Protein AF-A0A7S2BLP9-F1 (afdb_monomer)

Foldseek 3Di:
DDDDPDPDPCPPDPVLVVQCVVADFACNNVVVCPLVVVLCVVFQPDDPVSNVVLVVVSVVCVVCVVPDQDWAAFAVLVVVVLLVVLVVCCVPPVHPSVVDSDDDADCVVCPCPNDPVSLVVCLVVLCVVPPPCSCVDPNNVNPDGDTRSYQSDPDPPDNNSNCSVVTDHDPPDPSVVVVVVVCVVVVNDDD

pLDDT: mean 80.62, std 13.59, range [33.44, 93.94]

Secondary structure (DSSP, 8-state):
----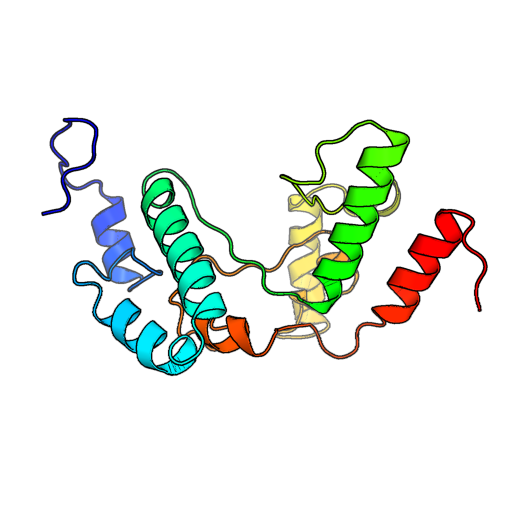SS-------THHHHHHHT--BTTBT-TT-HHHHHHHHHHT-S-HHHHHHHHHHHHHHHHHTTTS---B---HHHHHHHHHHHHHHHHHH---GGG-------GGGGTTS-SHHHHHHHHHHHHHHSTT-GGGSHHHHHH----BS-TT---SS--HHHHHTT----TT--HHHHHHHHHHHTTPPP-

Solvent-accessible surface area (backbone atoms only — not comparable to full-atom values): 11653 Å² total; per-residue (Å²): 134,91,77,65,99,59,97,62,84,80,70,80,54,77,65,57,61,58,45,55,76,73,41,64,51,30,73,48,71,31,92,82,42,61,65,50,51,54,48,39,63,72,42,36,63,95,40,71,69,55,39,53,55,51,48,49,54,53,49,52,43,68,72,39,56,86,84,43,87,58,73,47,69,68,40,55,71,56,47,57,53,26,48,52,52,14,51,52,38,24,75,77,68,70,42,69,34,92,84,51,64,52,83,83,77,66,66,78,85,26,71,92,48,76,44,70,68,58,43,55,69,46,41,63,55,34,31,71,78,37,72,96,40,31,76,70,33,69,77,43,54,73,75,55,81,80,60,38,71,31,66,60,37,85,52,94,86,66,25,48,42,64,29,64,82,70,52,37,65,78,81,91,63,64,58,66,60,54,48,51,53,54,39,41,76,70,71,44,81,86,129

Sequence (191 aa):
EL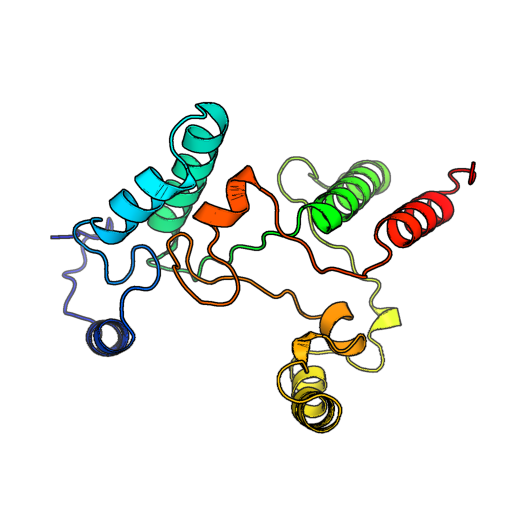RLAHGRDAKFLPWVEEQTELGPQSFRGDPQGKHAARITEAYVKGDEHREDCFAELAQREREFCSDSVVFYHSYWCAALLYEVQAAVANLLFGFPSHTSPLPRLLSRDFAKTPDAKSLMAQFQRFETEAPGKADHHPLFRKVAISSMCSLMSSGPEVCIAKTFGKGYSCKGLPYRNLLESLLQACNVPSS

Mean predicted aligned error: 9.04 Å

Radius of gyration: 19.94 Å; Cα contacts (8 Å, |Δi|>4): 160; chains: 1; bounding box: 47×43×53 Å

Organism: NCBI:txid327968

Structure (mmCIF, N/CA/C/O backbone):
data_AF-A0A7S2BLP9-F1
#
_entry.id   AF-A0A7S2BLP9-F1
#
loop_
_atom_site.group_PDB
_atom_site.id
_atom_site.type_symbol
_atom_site.label_atom_id
_atom_site.label_alt_id
_atom_site.label_comp_id
_atom_site.label_asym_id
_atom_site.label_entity_id
_atom_site.label_seq_id
_atom_site.pdbx_PDB_ins_code
_atom_site.Cartn_x
_atom_site.Cartn_y
_atom_site.Cartn_z
_atom_site.occupancy
_atom_s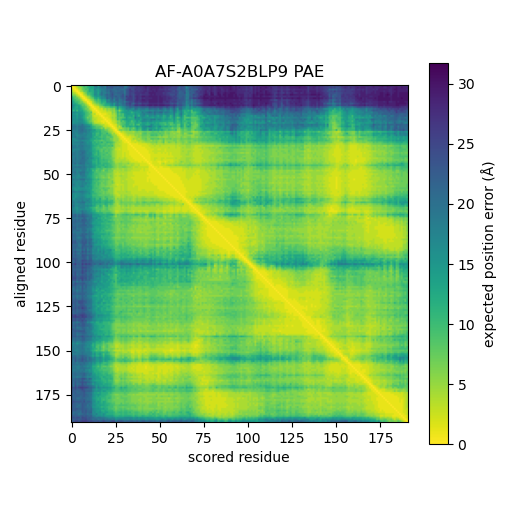ite.B_iso_or_equiv
_atom_site.auth_seq_id
_atom_site.auth_comp_id
_atom_site.auth_asym_id
_atom_site.auth_atom_id
_atom_site.pdbx_PDB_model_num
ATOM 1 N N . GLU A 1 1 ? 22.050 -14.980 -18.760 1.00 37.94 1 GLU A N 1
ATOM 2 C CA . GLU A 1 1 ? 20.937 -15.891 -19.093 1.00 37.94 1 GLU A CA 1
ATOM 3 C C . GLU A 1 1 ? 20.243 -16.301 -17.802 1.00 37.94 1 GLU A C 1
ATOM 5 O O . GLU A 1 1 ? 20.875 -16.915 -16.951 1.00 37.94 1 GLU A O 1
ATOM 10 N N . LEU A 1 2 ? 18.994 -15.878 -17.600 1.00 33.66 2 LEU A N 1
ATOM 11 C CA . LEU A 1 2 ? 18.190 -16.281 -16.443 1.00 33.66 2 LEU A CA 1
ATOM 12 C C . LEU A 1 2 ? 17.713 -17.720 -16.674 1.00 33.66 2 LEU A C 1
ATOM 14 O O . LEU A 1 2 ? 16.781 -17.955 -17.437 1.00 33.66 2 LEU A O 1
ATOM 18 N N . ARG A 1 3 ? 18.379 -18.691 -16.044 1.00 33.44 3 ARG A N 1
ATOM 19 C CA . ARG A 1 3 ? 17.861 -20.059 -15.941 1.00 33.44 3 ARG A CA 1
ATOM 20 C C . ARG A 1 3 ? 16.768 -20.061 -14.876 1.00 33.44 3 ARG A C 1
ATOM 22 O O . ARG A 1 3 ? 17.065 -19.887 -13.698 1.00 33.44 3 ARG A O 1
ATOM 29 N N . LEU A 1 4 ? 15.516 -20.232 -15.293 1.00 39.47 4 LEU A N 1
ATOM 30 C CA . LEU A 1 4 ? 14.412 -20.507 -14.375 1.00 39.47 4 LEU A CA 1
ATOM 31 C C . LEU A 1 4 ? 14.710 -21.813 -13.624 1.00 39.47 4 LEU A C 1
ATOM 33 O O . LEU A 1 4 ? 15.182 -22.782 -14.217 1.00 39.47 4 LEU A O 1
ATOM 37 N N . ALA A 1 5 ? 14.433 -21.835 -12.319 1.00 40.91 5 ALA A N 1
ATOM 38 C CA . ALA A 1 5 ? 14.774 -22.922 -11.395 1.00 40.91 5 ALA A CA 1
ATOM 39 C C . ALA A 1 5 ? 14.086 -24.272 -11.698 1.00 40.91 5 ALA A C 1
ATOM 41 O O . ALA A 1 5 ? 14.300 -25.256 -10.991 1.00 40.91 5 ALA A O 1
ATOM 42 N N . HIS A 1 6 ? 13.280 -24.360 -12.753 1.00 42.47 6 HIS A N 1
ATOM 43 C CA . HIS A 1 6 ? 12.628 -25.579 -13.210 1.00 42.47 6 HIS A CA 1
ATOM 44 C C . HIS A 1 6 ? 12.954 -25.766 -14.686 1.00 42.47 6 HIS A C 1
ATOM 46 O O . HIS A 1 6 ? 12.542 -24.950 -15.505 1.00 42.47 6 HIS A O 1
ATOM 52 N N . GLY A 1 7 ? 13.722 -26.817 -14.997 1.00 34.28 7 GLY A N 1
ATOM 53 C CA . GLY A 1 7 ? 14.368 -27.096 -16.285 1.00 34.28 7 GLY A CA 1
ATOM 54 C C . GLY A 1 7 ? 13.424 -27.311 -17.469 1.00 34.28 7 GLY A C 1
ATOM 55 O O . GLY A 1 7 ? 13.403 -28.379 -18.071 1.00 34.28 7 GLY A O 1
ATOM 56 N N . ARG A 1 8 ? 12.662 -26.282 -17.825 1.00 38.22 8 ARG A N 1
ATOM 57 C CA . ARG A 1 8 ? 11.997 -26.143 -19.112 1.00 38.22 8 ARG A CA 1
ATOM 58 C C . ARG A 1 8 ? 12.770 -25.091 -19.887 1.00 38.22 8 ARG A C 1
ATOM 60 O O . ARG A 1 8 ? 12.939 -23.977 -19.395 1.00 38.22 8 ARG A O 1
ATOM 67 N N . ASP A 1 9 ? 13.247 -25.460 -21.073 1.00 41.28 9 ASP A N 1
ATOM 68 C CA . ASP A 1 9 ? 13.795 -24.508 -22.032 1.00 41.28 9 ASP A CA 1
ATOM 69 C C . ASP A 1 9 ? 12.802 -23.356 -22.181 1.00 41.28 9 ASP A C 1
ATOM 71 O O . ASP A 1 9 ? 11.664 -23.553 -22.620 1.00 41.28 9 ASP A O 1
ATOM 75 N N . ALA A 1 10 ? 13.223 -22.161 -21.771 1.00 45.22 10 ALA A N 1
ATOM 76 C CA . ALA A 1 10 ? 12.480 -20.928 -21.951 1.00 45.22 10 ALA A CA 1
ATOM 77 C C . ALA A 1 10 ? 12.462 -20.585 -23.446 1.00 45.22 10 ALA A C 1
ATOM 79 O O . ALA A 1 10 ? 13.140 -19.669 -23.905 1.00 45.22 10 ALA A O 1
ATOM 80 N N . LYS A 1 11 ? 11.694 -21.339 -24.238 1.00 45.34 11 LYS A N 1
ATOM 81 C CA . LYS A 1 11 ? 11.181 -20.817 -25.499 1.00 45.34 11 LYS A CA 1
ATOM 82 C C . LYS A 1 11 ? 10.375 -19.580 -25.124 1.00 45.34 11 LYS A C 1
ATOM 84 O O . LYS A 1 11 ? 9.406 -19.691 -24.377 1.00 45.34 11 LYS A O 1
ATOM 89 N N . PHE A 1 12 ? 10.874 -18.425 -25.561 1.00 50.72 12 PHE A N 1
ATOM 90 C CA . PHE A 1 12 ? 10.327 -17.097 -25.312 1.00 50.72 12 PHE A CA 1
ATOM 91 C C . PHE A 1 12 ? 8.804 -17.134 -25.417 1.00 50.72 12 PHE A C 1
ATOM 93 O O . PHE A 1 12 ? 8.241 -17.421 -26.471 1.00 50.72 12 PHE A O 1
ATOM 100 N N . LEU A 1 13 ? 8.144 -16.930 -24.282 1.00 54.12 13 LEU A N 1
ATOM 101 C CA . LEU A 1 13 ? 6.694 -16.874 -24.225 1.00 54.12 13 LEU A CA 1
ATOM 102 C C . LEU A 1 13 ? 6.268 -15.550 -24.890 1.00 54.12 13 LEU A C 1
ATOM 104 O O . LEU A 1 13 ? 6.941 -14.547 -24.655 1.00 54.12 13 LEU A O 1
ATOM 108 N N . PRO A 1 14 ? 5.194 -15.513 -25.703 1.00 57.50 14 PRO A N 1
ATOM 109 C CA . PRO A 1 14 ? 4.800 -14.328 -26.482 1.00 57.50 14 PRO A CA 1
ATOM 110 C C . PRO A 1 14 ? 4.692 -13.028 -25.669 1.00 57.50 14 PRO A C 1
ATOM 112 O O . PRO A 1 14 ? 5.027 -11.953 -26.152 1.00 57.50 14 PRO A O 1
ATOM 115 N N . TRP A 1 15 ? 4.327 -13.127 -24.389 1.00 58.28 15 TRP A N 1
ATOM 116 C CA . TRP A 1 15 ? 4.240 -11.978 -23.484 1.00 58.28 15 TRP A 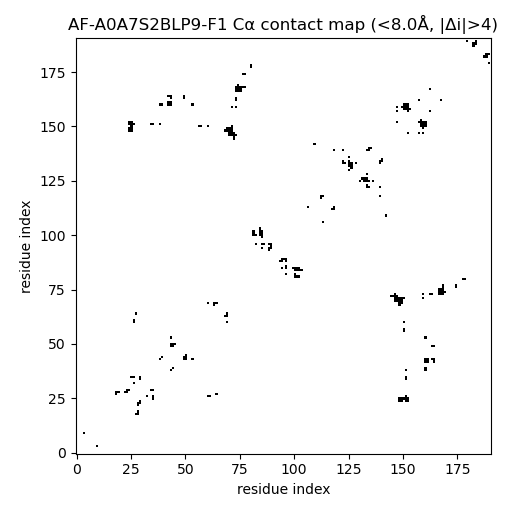CA 1
ATOM 117 C C . TRP A 1 15 ? 5.593 -11.329 -23.138 1.00 58.28 15 TRP A C 1
ATOM 119 O O . TRP A 1 15 ? 5.619 -10.248 -22.559 1.00 58.28 15 TRP A O 1
ATOM 129 N N . VAL A 1 16 ? 6.732 -11.968 -23.433 1.00 59.59 16 VAL A N 1
ATOM 130 C CA . VAL A 1 16 ? 8.072 -11.403 -23.174 1.00 59.59 16 VAL A CA 1
ATOM 131 C C . VAL A 1 16 ? 8.388 -10.266 -24.150 1.00 59.59 16 VAL A C 1
ATOM 133 O O . VAL A 1 16 ? 8.996 -9.270 -23.752 1.00 59.59 16 VAL A O 1
ATOM 136 N N . GLU A 1 17 ? 7.956 -10.387 -25.406 1.00 64.25 17 GLU A N 1
ATOM 137 C CA . GLU A 1 17 ? 8.089 -9.325 -26.412 1.00 64.25 17 GLU A CA 1
ATOM 138 C C . GLU A 1 17 ? 7.175 -8.145 -26.059 1.00 64.25 17 GLU A C 1
ATOM 140 O O . GLU A 1 17 ? 7.659 -7.020 -25.943 1.00 64.25 17 GLU A O 1
ATOM 145 N N . GLU A 1 18 ? 5.909 -8.415 -25.717 1.00 65.38 18 GLU A N 1
ATOM 146 C CA . GLU A 1 18 ? 4.961 -7.403 -25.219 1.00 65.38 18 GLU A CA 1
ATOM 147 C C . GLU A 1 18 ? 5.488 -6.685 -23.961 1.00 65.38 18 GLU A C 1
ATOM 149 O O . GLU A 1 18 ? 5.448 -5.459 -23.863 1.00 65.38 18 GLU A O 1
ATOM 154 N N . GLN A 1 19 ? 6.063 -7.419 -23.000 1.00 60.62 19 GLN A N 1
ATOM 155 C CA . GLN A 1 19 ? 6.639 -6.830 -21.786 1.00 60.62 19 GLN A CA 1
ATOM 156 C C . GLN A 1 19 ? 7.847 -5.927 -22.078 1.00 60.62 19 GLN A C 1
ATOM 158 O O . GLN A 1 19 ? 8.105 -4.985 -21.325 1.00 60.62 19 GLN A O 1
ATOM 163 N N . THR A 1 20 ? 8.590 -6.205 -23.149 1.00 60.62 20 THR A N 1
ATOM 164 C CA . THR A 1 20 ? 9.740 -5.391 -23.563 1.00 60.62 20 THR A CA 1
ATOM 165 C C . THR A 1 20 ? 9.277 -4.038 -24.112 1.00 60.62 20 THR A C 1
ATOM 167 O O . THR A 1 20 ? 9.894 -3.017 -23.804 1.00 60.62 20 THR A O 1
ATOM 170 N N . GLU A 1 21 ? 8.159 -4.004 -24.845 1.00 68.44 21 GLU A N 1
ATOM 171 C CA . GLU A 1 21 ? 7.543 -2.764 -25.349 1.00 68.44 21 GLU A CA 1
ATOM 172 C C . GLU A 1 21 ? 6.989 -1.874 -24.226 1.00 68.44 21 GLU A C 1
ATOM 174 O O . GLU A 1 21 ? 7.055 -0.647 -24.312 1.00 68.44 21 GLU A O 1
ATOM 179 N N . LEU A 1 22 ? 6.503 -2.476 -23.136 1.00 61.56 22 LEU A N 1
ATOM 180 C CA . LEU A 1 22 ? 5.991 -1.755 -21.963 1.00 61.56 22 LEU A CA 1
ATOM 181 C C . LEU A 1 22 ? 7.093 -1.104 -21.100 1.00 61.56 22 LEU A C 1
ATOM 183 O O . LEU A 1 22 ? 6.780 -0.349 -20.175 1.00 61.56 22 LEU A O 1
ATOM 187 N N . GLY A 1 23 ? 8.370 -1.375 -21.391 1.00 58.78 23 GLY A N 1
ATOM 188 C CA . GLY A 1 23 ? 9.519 -0.871 -20.641 1.00 58.78 23 GLY A CA 1
ATOM 189 C C . GLY A 1 23 ? 9.749 -1.575 -19.291 1.00 58.78 23 GLY A C 1
ATOM 190 O O . GLY A 1 23 ? 9.009 -2.487 -18.910 1.00 58.78 23 GLY A O 1
ATOM 191 N N . PRO A 1 24 ? 10.806 -1.185 -18.551 1.00 58.22 24 PRO A N 1
ATOM 192 C CA . PRO A 1 24 ? 11.165 -1.838 -17.300 1.00 58.22 24 PRO A CA 1
ATOM 193 C C . PRO A 1 24 ? 10.096 -1.644 -16.211 1.00 58.22 24 PRO A C 1
ATOM 195 O O . PRO A 1 24 ? 9.805 -0.524 -15.788 1.00 58.22 24 PRO A O 1
ATOM 198 N N . GLN A 1 25 ? 9.544 -2.753 -15.721 1.00 65.00 25 GLN A N 1
ATOM 199 C CA . GLN A 1 25 ? 8.639 -2.844 -14.578 1.00 65.00 25 GLN A CA 1
ATOM 200 C C . GLN A 1 25 ? 9.350 -3.601 -13.453 1.00 65.00 25 GLN A C 1
ATOM 202 O O . GLN A 1 25 ? 9.335 -4.829 -13.363 1.00 65.00 25 GLN A O 1
ATOM 207 N N . SER A 1 26 ? 10.020 -2.834 -12.602 1.00 72.75 26 SER A N 1
ATOM 208 C CA . SER A 1 26 ? 10.945 -3.333 -11.589 1.00 72.75 26 SER A CA 1
ATOM 209 C C . SER A 1 26 ? 12.083 -4.154 -12.201 1.00 72.75 26 SER A C 1
ATOM 211 O O . SER A 1 26 ? 12.748 -3.672 -13.115 1.00 72.75 26 SER A O 1
ATOM 213 N N . PHE A 1 27 ? 12.312 -5.385 -11.735 1.00 68.88 27 PHE A N 1
ATOM 214 C CA . PHE A 1 27 ? 13.289 -6.304 -12.321 1.00 68.88 27 PHE A CA 1
ATOM 215 C C . PHE A 1 27 ? 12.859 -6.851 -13.692 1.00 68.88 27 PHE A C 1
ATOM 217 O O . PHE A 1 27 ? 13.701 -7.365 -14.432 1.00 68.88 27 PHE A O 1
ATOM 224 N N . ARG A 1 28 ? 11.579 -6.725 -14.079 1.00 68.62 28 ARG A N 1
ATOM 225 C CA . ARG A 1 28 ? 11.123 -7.086 -15.429 1.00 68.62 28 ARG A CA 1
ATOM 226 C C . ARG A 1 28 ? 11.605 -6.006 -16.393 1.00 68.62 28 ARG A C 1
ATOM 228 O O . ARG A 1 28 ? 11.252 -4.850 -16.233 1.00 68.62 28 ARG A O 1
ATOM 235 N N . GLY A 1 29 ? 12.436 -6.356 -17.370 1.00 66.50 29 GLY A N 1
ATOM 236 C CA . GLY A 1 29 ? 13.020 -5.381 -18.302 1.00 66.50 29 GLY A CA 1
ATOM 237 C C . GLY A 1 29 ? 14.269 -4.642 -17.791 1.00 66.50 29 GLY A C 1
ATOM 238 O O . GLY A 1 29 ? 14.801 -3.811 -18.521 1.00 66.50 29 GLY A O 1
ATOM 239 N N . ASP A 1 30 ? 14.796 -4.977 -16.603 1.00 73.12 30 ASP A N 1
ATOM 240 C CA . ASP A 1 30 ? 16.129 -4.545 -16.129 1.00 73.12 30 ASP A CA 1
ATOM 241 C C . ASP A 1 30 ? 17.066 -5.753 -15.908 1.00 73.12 30 ASP A C 1
ATOM 243 O O . ASP A 1 30 ? 17.497 -6.028 -14.785 1.00 73.12 30 ASP A O 1
ATOM 247 N N . PRO A 1 31 ? 17.412 -6.515 -16.966 1.00 69.19 31 PRO A N 1
ATOM 248 C CA . PRO A 1 31 ? 18.159 -7.771 -16.834 1.00 69.19 31 PRO A CA 1
ATOM 249 C C . PRO A 1 31 ? 19.584 -7.586 -16.292 1.00 69.19 31 PRO A C 1
ATOM 251 O O . PRO A 1 31 ? 20.194 -8.544 -15.825 1.00 69.19 31 PRO A O 1
ATOM 254 N N . GLN A 1 32 ? 20.130 -6.370 -16.378 1.00 77.62 32 GLN A N 1
ATOM 255 C CA . GLN A 1 32 ? 21.460 -6.027 -15.869 1.00 77.62 32 GLN A CA 1
ATOM 256 C C . GLN A 1 32 ? 21.407 -5.345 -14.494 1.00 77.62 32 GLN A C 1
ATOM 258 O O . GLN A 1 32 ? 22.460 -5.015 -13.953 1.00 77.62 32 GLN A O 1
ATOM 263 N N . GLY A 1 33 ? 20.212 -5.095 -13.943 1.00 81.00 33 GLY A N 1
ATOM 264 C CA . GLY A 1 33 ? 20.030 -4.426 -12.652 1.00 81.00 33 GLY A CA 1
ATOM 265 C C . GLY A 1 33 ? 20.545 -2.983 -12.609 1.00 81.00 33 GLY A C 1
ATOM 266 O O . GLY A 1 33 ? 20.785 -2.451 -11.526 1.00 81.00 33 GLY A O 1
ATOM 267 N N . LYS A 1 34 ? 20.774 -2.345 -13.764 1.00 84.81 34 LYS A N 1
ATOM 268 C CA . LYS A 1 34 ? 21.385 -1.006 -13.832 1.00 84.81 34 LYS A CA 1
ATOM 269 C C . LYS A 1 34 ? 20.422 0.060 -13.333 1.00 84.81 34 LYS A C 1
ATOM 271 O O . LYS A 1 34 ? 20.842 1.007 -12.666 1.00 84.81 34 LYS A O 1
ATOM 276 N N . HIS A 1 35 ? 19.140 -0.084 -13.664 1.00 84.25 35 HIS A N 1
ATOM 277 C CA . HIS A 1 35 ? 18.115 0.835 -13.191 1.00 84.25 35 HIS A CA 1
ATOM 278 C C . HIS A 1 35 ? 17.914 0.668 -11.684 1.00 84.25 35 HIS A C 1
ATOM 280 O O . HIS A 1 35 ? 17.979 1.661 -10.956 1.00 84.25 35 HIS A O 1
ATOM 286 N N . ALA A 1 36 ? 17.772 -0.577 -11.224 1.00 85.00 36 ALA A N 1
ATOM 287 C CA . ALA A 1 36 ? 17.655 -0.910 -9.809 1.00 85.00 36 ALA A CA 1
ATOM 288 C C . ALA A 1 36 ? 18.833 -0.356 -8.989 1.00 85.00 36 ALA A C 1
ATOM 290 O O . ALA A 1 36 ? 18.614 0.357 -8.013 1.00 85.00 36 ALA A O 1
ATOM 291 N N . ALA A 1 37 ? 20.078 -0.584 -9.425 1.00 88.25 37 ALA A N 1
ATOM 292 C CA . ALA A 1 37 ? 21.268 -0.078 -8.737 1.00 88.25 37 ALA A CA 1
ATOM 293 C C . ALA A 1 37 ? 21.266 1.454 -8.613 1.00 88.25 37 ALA A C 1
ATOM 295 O O . ALA A 1 37 ? 21.543 1.990 -7.541 1.00 88.25 37 ALA A O 1
ATOM 296 N N . ARG A 1 38 ? 20.896 2.169 -9.685 1.00 89.69 38 ARG A N 1
ATOM 297 C CA . ARG A 1 38 ? 20.802 3.636 -9.671 1.00 89.69 38 ARG A CA 1
ATOM 298 C C . ARG A 1 38 ? 19.739 4.138 -8.689 1.00 89.69 38 ARG A C 1
ATOM 300 O O . ARG A 1 38 ? 19.971 5.128 -8.004 1.00 89.69 38 ARG A O 1
ATOM 307 N N . ILE A 1 39 ? 18.577 3.488 -8.645 1.00 88.19 39 ILE A N 1
ATOM 308 C CA . ILE A 1 39 ? 17.475 3.845 -7.740 1.00 88.19 39 ILE A CA 1
ATOM 309 C C . ILE A 1 39 ? 17.867 3.589 -6.279 1.00 88.19 39 ILE A C 1
ATOM 311 O O . ILE A 1 39 ? 17.667 4.466 -5.435 1.00 88.19 39 ILE A O 1
ATOM 315 N N . THR A 1 40 ? 18.477 2.438 -5.989 1.00 89.81 40 THR A N 1
ATOM 316 C CA . THR A 1 40 ? 18.974 2.096 -4.649 1.00 89.81 40 THR A CA 1
ATOM 317 C C . THR A 1 40 ? 20.029 3.095 -4.174 1.00 89.81 40 THR A C 1
ATOM 319 O O . THR A 1 40 ? 19.891 3.653 -3.085 1.00 89.81 40 THR A O 1
ATOM 322 N N . GLU A 1 41 ? 21.034 3.391 -5.005 1.00 92.12 41 GLU A N 1
ATOM 323 C CA . GLU A 1 41 ? 22.081 4.372 -4.684 1.00 92.12 41 GLU A CA 1
ATOM 324 C C . GLU A 1 41 ? 21.486 5.762 -4.402 1.00 92.12 41 GLU A C 1
ATOM 326 O O . GLU A 1 41 ? 21.903 6.437 -3.467 1.00 92.12 41 GLU A O 1
ATOM 331 N N . ALA A 1 42 ? 20.483 6.183 -5.180 1.00 90.62 42 ALA A N 1
ATOM 332 C CA . ALA A 1 42 ? 19.898 7.517 -5.061 1.00 90.62 42 ALA A CA 1
ATOM 333 C C . ALA A 1 42 ? 18.976 7.701 -3.842 1.00 90.62 42 ALA A C 1
ATOM 335 O O . ALA A 1 42 ? 18.849 8.825 -3.348 1.00 90.62 42 ALA A O 1
ATOM 336 N N . TYR A 1 43 ? 18.280 6.650 -3.393 1.00 91.31 43 TYR A N 1
ATOM 337 C CA . TYR A 1 43 ? 17.166 6.802 -2.444 1.00 91.31 43 TYR A CA 1
ATOM 338 C C . TYR A 1 43 ? 17.224 5.917 -1.201 1.00 91.31 43 TYR A C 1
ATOM 340 O O . TYR A 1 43 ? 16.610 6.257 -0.184 1.00 91.31 43 TYR A O 1
ATOM 348 N N . VAL A 1 44 ? 17.933 4.798 -1.268 1.00 91.38 44 VAL A N 1
ATOM 349 C CA . VAL A 1 44 ? 17.941 3.789 -0.202 1.00 91.38 44 VAL A CA 1
ATOM 350 C C . VAL A 1 44 ? 19.223 3.883 0.613 1.00 91.38 44 VAL A C 1
ATOM 352 O O . VAL A 1 44 ? 19.159 3.818 1.836 1.00 91.38 44 VAL A O 1
ATOM 355 N N . LYS A 1 45 ? 20.357 4.118 -0.052 1.00 92.25 45 LYS A N 1
ATOM 356 C CA . LYS A 1 45 ? 21.681 4.109 0.569 1.00 92.25 45 LYS A CA 1
ATOM 357 C C . LYS A 1 45 ? 21.841 5.120 1.716 1.00 92.25 45 LYS A C 1
ATOM 359 O O . LYS A 1 45 ? 21.250 6.208 1.704 1.00 92.25 45 LYS A O 1
ATOM 364 N N . GLY A 1 46 ? 22.690 4.772 2.679 1.00 91.50 46 GLY A N 1
ATOM 365 C CA . GLY A 1 46 ? 23.116 5.615 3.798 1.00 91.50 46 GLY A CA 1
ATOM 366 C C . GLY A 1 46 ? 22.390 5.346 5.117 1.00 91.50 46 GLY A C 1
ATOM 367 O O . GLY A 1 46 ? 22.571 6.112 6.058 1.00 91.50 46 GLY A O 1
ATOM 368 N N . ASP A 1 47 ? 21.563 4.305 5.190 1.00 91.06 47 ASP A N 1
ATOM 369 C CA . ASP A 1 47 ? 20.954 3.810 6.430 1.00 91.06 47 ASP A CA 1
ATOM 370 C C . ASP A 1 47 ? 20.877 2.284 6.344 1.00 91.06 47 ASP A C 1
ATOM 372 O O . ASP A 1 47 ? 20.186 1.753 5.476 1.00 91.06 47 ASP A O 1
ATOM 376 N N . GLU A 1 48 ? 21.615 1.607 7.223 1.00 93.31 48 GLU A N 1
ATOM 377 C CA . GLU A 1 48 ? 21.795 0.151 7.211 1.00 93.31 48 GLU A CA 1
ATOM 378 C C . GLU A 1 48 ? 20.459 -0.593 7.319 1.00 93.31 48 GLU A C 1
ATOM 380 O O . GLU A 1 48 ? 20.163 -1.463 6.506 1.00 93.31 48 GLU A O 1
ATOM 385 N N . HIS A 1 49 ? 19.590 -0.178 8.243 1.00 90.88 49 HIS A N 1
ATOM 386 C CA . HIS A 1 49 ? 18.298 -0.828 8.442 1.00 90.88 49 HIS A CA 1
ATOM 387 C C . HIS A 1 49 ? 17.396 -0.706 7.207 1.00 90.88 49 HIS A C 1
ATOM 389 O O . HIS A 1 49 ? 16.755 -1.668 6.780 1.00 90.88 49 HIS A O 1
ATOM 395 N N . ARG A 1 50 ? 17.350 0.482 6.601 1.00 90.38 50 ARG A N 1
ATOM 396 C CA . ARG A 1 50 ? 16.597 0.707 5.364 1.00 90.38 50 ARG A CA 1
ATOM 397 C C . ARG A 1 50 ? 17.168 -0.089 4.196 1.00 90.38 50 ARG A C 1
ATOM 399 O O . ARG A 1 50 ? 16.383 -0.586 3.388 1.00 90.38 50 ARG A O 1
ATOM 406 N N . GLU A 1 51 ? 18.487 -0.178 4.081 1.00 92.94 51 GLU A N 1
ATOM 407 C CA . GLU A 1 51 ? 19.142 -0.994 3.058 1.00 92.94 51 GLU A CA 1
ATOM 408 C C . GLU A 1 51 ? 18.755 -2.468 3.205 1.00 92.94 51 GLU A C 1
ATOM 410 O O . GLU A 1 51 ? 18.323 -3.068 2.218 1.00 92.94 51 GLU A O 1
ATOM 415 N N . ASP A 1 52 ? 18.787 -3.003 4.426 1.00 92.81 52 ASP A N 1
ATOM 416 C CA . ASP A 1 52 ? 18.397 -4.384 4.725 1.00 92.81 52 ASP A CA 1
ATOM 417 C C . ASP A 1 52 ? 16.931 -4.659 4.371 1.00 92.81 52 ASP A C 1
ATOM 419 O O . ASP A 1 52 ? 16.625 -5.597 3.626 1.00 92.81 52 ASP A O 1
ATOM 423 N N . CYS A 1 53 ? 16.002 -3.815 4.832 1.00 91.81 53 CYS A N 1
ATOM 424 C CA . CYS A 1 53 ? 14.583 -4.009 4.534 1.00 91.81 53 CYS A CA 1
ATOM 425 C C . CYS A 1 53 ? 14.282 -3.875 3.034 1.00 91.81 53 CYS A C 1
ATOM 427 O O . CYS A 1 53 ? 13.465 -4.619 2.484 1.00 91.81 53 CYS A O 1
ATOM 429 N N . PHE A 1 54 ? 14.932 -2.936 2.344 1.00 91.75 54 PHE A N 1
ATOM 430 C CA . PHE A 1 54 ? 14.742 -2.772 0.906 1.00 91.75 54 PHE A CA 1
ATOM 431 C C . PHE A 1 54 ? 15.355 -3.937 0.114 1.00 91.75 54 PHE A C 1
ATOM 433 O O . PHE A 1 54 ? 14.785 -4.367 -0.894 1.00 91.75 54 PHE A O 1
ATOM 440 N N . ALA A 1 55 ? 16.481 -4.486 0.579 1.00 91.50 55 ALA A N 1
ATOM 441 C CA . ALA A 1 55 ? 17.080 -5.692 0.022 1.00 91.50 55 ALA A CA 1
ATOM 442 C C . ALA A 1 55 ? 16.154 -6.908 0.180 1.00 91.50 55 ALA A C 1
ATOM 444 O O . ALA A 1 55 ? 16.006 -7.669 -0.782 1.00 91.50 55 ALA A O 1
ATOM 445 N N . GLU A 1 56 ? 15.471 -7.050 1.322 1.00 92.00 56 GLU A N 1
ATOM 446 C CA . GLU A 1 56 ? 14.455 -8.091 1.511 1.00 92.00 56 GLU A CA 1
ATOM 447 C C . GLU A 1 56 ? 13.299 -7.926 0.513 1.00 92.00 56 GLU A C 1
ATOM 449 O O . GLU A 1 56 ? 12.958 -8.879 -0.189 1.00 92.00 56 GLU A O 1
ATOM 454 N N . LEU A 1 57 ? 12.739 -6.717 0.361 1.00 90.94 57 LEU A N 1
ATOM 455 C CA . LEU A 1 57 ? 11.684 -6.458 -0.633 1.00 90.94 57 LEU A CA 1
ATOM 456 C C . LEU A 1 57 ? 12.126 -6.823 -2.055 1.00 90.94 57 LEU A C 1
ATOM 458 O O . LEU A 1 57 ? 11.358 -7.426 -2.808 1.00 90.94 57 LEU A O 1
ATOM 462 N N . ALA A 1 58 ? 13.366 -6.486 -2.415 1.00 89.81 58 ALA A N 1
ATOM 463 C CA . ALA A 1 58 ? 13.942 -6.818 -3.712 1.00 89.81 58 ALA A CA 1
ATOM 464 C C . ALA A 1 58 ? 14.158 -8.328 -3.891 1.00 89.81 58 ALA A C 1
ATOM 466 O O . ALA A 1 58 ? 13.995 -8.855 -4.994 1.00 89.81 58 ALA A O 1
ATOM 467 N N . GLN A 1 59 ? 14.533 -9.040 -2.827 1.00 89.19 59 GLN A N 1
ATOM 468 C CA . GLN A 1 59 ? 14.654 -10.495 -2.843 1.00 89.19 59 GLN A CA 1
ATOM 469 C C . GLN A 1 59 ? 13.292 -11.163 -3.043 1.00 89.19 59 GLN A C 1
ATOM 471 O O . GLN A 1 59 ? 13.175 -12.011 -3.926 1.00 89.19 59 GLN A O 1
ATOM 476 N N . ARG A 1 60 ? 12.265 -10.741 -2.295 1.00 88.12 60 ARG A N 1
ATOM 477 C CA . ARG A 1 60 ? 10.891 -11.243 -2.455 1.00 88.12 60 ARG A CA 1
ATOM 478 C C . ARG A 1 60 ? 10.364 -10.979 -3.856 1.00 88.12 60 ARG A C 1
ATOM 480 O O . ARG A 1 60 ? 9.761 -11.858 -4.460 1.00 88.12 60 ARG A O 1
ATOM 487 N N . GLU A 1 61 ? 10.626 -9.797 -4.408 1.00 87.38 61 GLU A N 1
ATOM 488 C CA . GLU A 1 61 ? 10.214 -9.513 -5.779 1.00 87.38 61 GLU A CA 1
ATOM 489 C C . GLU A 1 61 ? 10.830 -10.494 -6.763 1.00 87.38 61 GLU A C 1
ATOM 491 O O . GLU A 1 61 ? 10.106 -11.078 -7.555 1.00 87.38 61 GLU A O 1
ATOM 496 N N . ARG A 1 62 ? 12.143 -10.734 -6.675 1.00 84.69 62 ARG A N 1
ATOM 497 C CA . ARG A 1 62 ? 12.832 -11.707 -7.535 1.00 84.69 62 ARG A CA 1
ATOM 498 C C . ARG A 1 62 ? 12.295 -13.127 -7.379 1.00 84.69 62 ARG A C 1
ATOM 500 O O . ARG A 1 62 ? 12.257 -13.855 -8.365 1.00 84.69 62 ARG A O 1
ATOM 507 N N . GLU A 1 63 ? 11.908 -13.510 -6.166 1.00 84.94 63 GLU A N 1
ATOM 508 C CA . GLU A 1 63 ? 11.336 -14.826 -5.869 1.00 84.94 63 GLU A CA 1
ATOM 509 C C . GLU A 1 63 ? 9.958 -15.015 -6.519 1.00 84.94 63 GLU A C 1
ATOM 511 O O . GLU A 1 63 ? 9.693 -16.071 -7.083 1.00 84.94 63 GLU A O 1
ATOM 516 N N . PHE A 1 64 ? 9.098 -13.991 -6.486 1.00 81.31 64 PHE A N 1
ATOM 517 C CA . PHE A 1 64 ? 7.701 -14.115 -6.919 1.00 81.31 64 PHE A CA 1
ATOM 518 C C . PHE A 1 64 ? 7.407 -13.529 -8.304 1.00 81.31 64 PHE A C 1
ATOM 520 O O . PHE A 1 64 ? 6.369 -13.846 -8.885 1.00 81.31 64 PHE A O 1
ATOM 527 N N . CYS A 1 65 ? 8.275 -12.684 -8.866 1.00 77.94 65 CYS A N 1
ATOM 528 C CA . CYS A 1 65 ? 7.954 -11.927 -10.077 1.00 77.94 65 CYS A CA 1
ATOM 529 C C . CYS A 1 65 ? 7.830 -12.784 -11.341 1.00 77.94 65 CYS A C 1
ATOM 531 O O . CYS A 1 65 ? 7.363 -12.257 -12.348 1.00 77.94 65 CYS A O 1
ATOM 533 N N . SER A 1 66 ? 8.247 -14.054 -11.334 1.00 73.62 66 SER A N 1
ATOM 534 C CA . SER A 1 66 ? 7.998 -14.988 -12.443 1.00 73.62 66 SER A CA 1
ATOM 535 C C . SER A 1 66 ? 6.545 -15.450 -12.503 1.00 73.62 66 SER A C 1
ATOM 537 O O . SER A 1 66 ? 5.985 -15.551 -13.591 1.00 73.62 66 SER A O 1
ATOM 539 N N . ASP A 1 67 ? 5.942 -15.700 -11.342 1.00 75.38 67 ASP A N 1
ATOM 540 C CA . ASP A 1 67 ? 4.664 -16.411 -11.222 1.00 75.38 67 ASP A CA 1
ATOM 541 C C . ASP A 1 67 ? 3.536 -15.520 -10.689 1.00 75.38 67 ASP A C 1
ATOM 543 O O . ASP A 1 67 ? 2.362 -15.877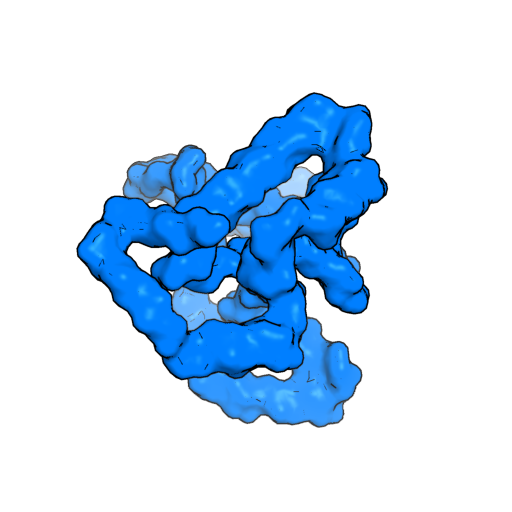 -10.748 1.00 75.38 67 ASP A O 1
ATOM 547 N N . SER A 1 68 ? 3.869 -14.353 -10.140 1.00 77.94 68 SER A N 1
ATOM 548 C CA . SER A 1 68 ? 2.925 -13.434 -9.509 1.00 77.94 68 SER A CA 1
ATOM 549 C C . SER A 1 68 ? 3.264 -11.977 -9.810 1.00 77.94 68 SER A C 1
ATOM 551 O O . SER A 1 68 ? 4.397 -11.620 -10.143 1.00 77.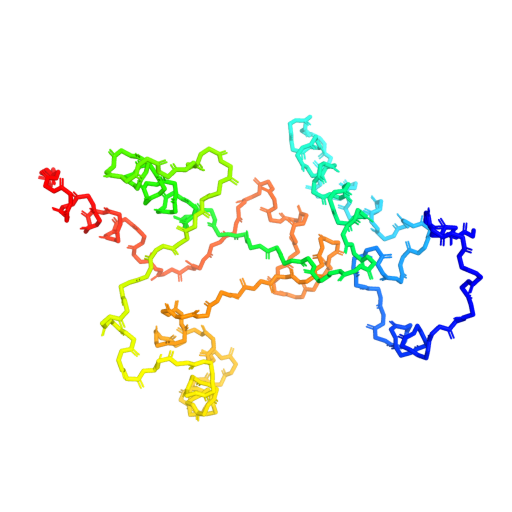94 68 SER A O 1
ATOM 553 N N . VAL A 1 69 ? 2.251 -11.118 -9.698 1.00 77.00 69 VAL A N 1
ATOM 554 C CA . VAL A 1 69 ? 2.438 -9.665 -9.665 1.00 77.00 69 VAL A CA 1
ATOM 555 C C . VAL A 1 69 ? 2.655 -9.265 -8.214 1.00 77.00 69 VAL A C 1
ATOM 557 O O . VAL A 1 69 ? 1.863 -9.626 -7.344 1.00 77.00 69 VAL A O 1
ATOM 560 N N . VAL A 1 70 ? 3.735 -8.533 -7.954 1.00 82.56 70 VAL A N 1
ATOM 561 C CA . VAL A 1 70 ? 4.050 -8.035 -6.616 1.00 82.56 70 VAL A CA 1
ATOM 562 C C . VAL A 1 70 ? 3.496 -6.625 -6.481 1.00 82.56 70 VAL A C 1
ATOM 564 O O . VAL A 1 70 ? 3.810 -5.746 -7.281 1.00 82.56 70 VAL A O 1
ATOM 567 N N . PHE A 1 71 ? 2.655 -6.422 -5.470 1.00 84.88 71 PHE A N 1
ATOM 568 C CA . PHE A 1 71 ? 2.024 -5.140 -5.185 1.00 84.88 71 PHE A CA 1
ATOM 569 C C . PHE A 1 71 ? 2.672 -4.497 -3.961 1.00 84.88 71 PHE A C 1
ATOM 571 O O . PHE A 1 71 ? 2.709 -5.078 -2.879 1.00 84.88 71 PHE A O 1
ATOM 578 N N . TYR A 1 72 ? 3.136 -3.265 -4.124 1.00 86.88 72 TYR A N 1
ATOM 579 C CA . TYR A 1 72 ? 3.718 -2.449 -3.070 1.00 86.88 72 TYR A CA 1
ATOM 580 C C . TYR A 1 72 ? 2.726 -1.376 -2.644 1.00 86.88 72 TYR A C 1
ATOM 582 O O . TYR A 1 72 ? 2.289 -0.552 -3.449 1.00 86.88 72 TYR A O 1
ATOM 590 N N . HIS A 1 73 ? 2.395 -1.356 -1.359 1.00 83.62 73 HIS A N 1
ATOM 591 C CA . HIS A 1 73 ? 1.532 -0.346 -0.763 1.00 83.62 73 HIS A CA 1
ATOM 592 C C . HIS A 1 73 ? 2.324 0.423 0.295 1.00 83.62 73 HIS A C 1
ATOM 594 O O . HIS A 1 73 ? 2.795 -0.156 1.268 1.00 83.62 73 HIS A O 1
ATOM 600 N N . SER A 1 74 ? 2.497 1.730 0.100 1.00 80.69 74 SER A N 1
ATOM 601 C CA . SER A 1 74 ? 3.334 2.568 0.965 1.00 80.69 74 SER A CA 1
ATOM 602 C C . SER A 1 74 ? 2.481 3.643 1.634 1.00 80.69 74 SER A C 1
ATOM 604 O O . SER A 1 74 ? 2.543 4.796 1.247 1.00 80.69 74 SER A O 1
ATOM 606 N N . TYR A 1 75 ? 1.642 3.283 2.610 1.00 83.88 75 TYR A N 1
ATOM 607 C CA . TYR A 1 75 ? 0.837 4.252 3.372 1.00 83.88 75 TYR A CA 1
ATOM 608 C C . TYR A 1 75 ? 1.139 4.167 4.866 1.00 83.88 75 TYR A C 1
ATOM 610 O O . TYR A 1 75 ? 0.470 3.446 5.602 1.00 83.88 75 TYR A O 1
ATOM 618 N N . TRP A 1 76 ? 2.134 4.923 5.335 1.00 85.25 76 TRP A N 1
ATOM 619 C CA . TRP A 1 76 ? 2.634 4.783 6.712 1.00 85.25 76 TRP A CA 1
ATOM 620 C C . TRP A 1 76 ? 1.579 5.139 7.774 1.00 85.25 76 TRP A C 1
ATOM 622 O O . TRP A 1 76 ? 1.481 4.463 8.793 1.00 85.25 76 TRP A O 1
ATOM 632 N N . CYS A 1 77 ? 0.724 6.141 7.527 1.00 86.12 77 CYS A N 1
ATOM 633 C CA . CYS A 1 77 ? -0.357 6.470 8.466 1.00 86.12 77 CYS A CA 1
ATOM 634 C C . CYS A 1 77 ? -1.446 5.386 8.513 1.00 86.12 77 CYS A C 1
ATOM 636 O O . CYS A 1 77 ? -2.052 5.173 9.559 1.00 86.12 77 CYS A O 1
ATOM 638 N N . ALA A 1 78 ? -1.712 4.716 7.385 1.00 84.50 78 ALA A N 1
ATOM 639 C CA . ALA A 1 78 ? -2.678 3.622 7.332 1.00 84.50 78 ALA A CA 1
ATOM 640 C C . ALA A 1 78 ? -2.115 2.342 7.965 1.00 84.50 78 ALA A C 1
ATOM 642 O O . ALA A 1 78 ? -2.869 1.596 8.581 1.00 84.50 78 ALA A O 1
ATOM 643 N N . ALA A 1 79 ? -0.797 2.128 7.881 1.00 84.25 79 ALA A N 1
ATOM 644 C CA . ALA A 1 79 ? -0.128 0.976 8.479 1.00 84.25 79 ALA A CA 1
ATOM 645 C C . ALA A 1 79 ? -0.420 0.861 9.982 1.00 84.25 79 ALA A C 1
ATOM 647 O O . ALA A 1 79 ? -0.769 -0.217 10.446 1.00 84.25 79 ALA A O 1
ATOM 648 N N . LEU A 1 80 ? -0.410 1.975 10.724 1.00 84.50 80 LEU A N 1
ATOM 649 C CA . LEU A 1 80 ? -0.767 1.966 12.147 1.00 84.50 80 LEU A CA 1
ATOM 650 C C . LEU A 1 80 ? -2.192 1.440 12.395 1.00 84.50 80 LEU A C 1
ATOM 652 O O . LEU A 1 80 ? -2.417 0.689 13.341 1.00 84.50 80 LEU A O 1
ATOM 656 N N . LEU A 1 81 ? -3.157 1.803 11.542 1.00 86.75 81 LEU A N 1
ATOM 657 C CA . LEU A 1 81 ? -4.525 1.283 11.640 1.00 86.75 81 LEU A CA 1
ATOM 658 C C . LEU A 1 81 ? -4.554 -0.227 11.382 1.00 86.75 81 LEU A C 1
ATOM 660 O O . LEU A 1 81 ? -5.265 -0.947 12.081 1.00 86.75 81 LEU A O 1
ATOM 664 N N . TYR A 1 82 ? -3.781 -0.706 10.405 1.00 86.56 82 TYR A N 1
ATOM 665 C CA . TYR A 1 82 ? -3.697 -2.131 10.083 1.00 86.56 82 TYR A CA 1
ATOM 666 C C . TYR A 1 82 ? -3.069 -2.935 11.223 1.00 86.56 82 TYR A C 1
ATOM 668 O O . TYR A 1 82 ? -3.612 -3.977 11.580 1.00 86.56 82 TYR A O 1
ATOM 676 N N . GLU A 1 83 ? -2.009 -2.426 11.852 1.00 87.50 83 GLU A N 1
ATOM 677 C CA . GLU A 1 83 ? -1.372 -3.059 13.014 1.00 87.50 83 GLU A CA 1
ATOM 678 C C . GLU A 1 83 ? -2.332 -3.170 14.204 1.00 87.50 83 GLU A C 1
ATOM 680 O O . GLU A 1 83 ? -2.476 -4.241 14.796 1.00 87.50 83 GLU A O 1
ATOM 685 N N . VAL A 1 84 ? -3.070 -2.098 14.519 1.00 88.19 84 VAL A N 1
ATOM 686 C CA . VAL A 1 84 ? -4.070 -2.127 15.600 1.00 88.19 84 VAL A CA 1
ATOM 687 C C . VAL A 1 84 ? -5.179 -3.134 15.287 1.00 88.19 84 VAL A C 1
ATOM 689 O O . VAL A 1 84 ? -5.533 -3.943 16.145 1.00 88.19 84 VAL A O 1
ATOM 692 N N . GLN A 1 85 ? -5.701 -3.149 14.056 1.00 88.50 85 GLN A N 1
ATOM 693 C CA . GLN A 1 85 ? -6.705 -4.139 13.646 1.00 88.50 85 GLN A CA 1
ATOM 694 C C . GLN A 1 85 ? -6.169 -5.576 13.702 1.00 88.50 85 GLN A C 1
ATOM 696 O O . GLN A 1 85 ? -6.895 -6.489 14.108 1.00 88.50 85 GLN A O 1
ATOM 701 N N . ALA A 1 86 ? -4.914 -5.792 13.307 1.00 88.62 86 ALA A N 1
ATOM 702 C CA . ALA A 1 86 ? -4.271 -7.097 13.354 1.00 88.62 86 ALA A CA 1
ATOM 703 C C . ALA A 1 86 ? -4.103 -7.572 14.806 1.00 88.62 86 ALA A C 1
ATOM 705 O O . ALA A 1 86 ? -4.469 -8.707 15.113 1.00 88.62 86 ALA A O 1
ATOM 706 N N . ALA A 1 87 ? -3.652 -6.697 15.709 1.00 89.06 87 ALA A N 1
ATOM 707 C CA . ALA A 1 87 ? -3.520 -6.990 17.135 1.00 89.06 87 ALA A CA 1
ATOM 708 C C . ALA A 1 87 ? -4.869 -7.331 17.788 1.00 89.06 87 ALA A C 1
ATOM 710 O O . ALA A 1 87 ? -4.982 -8.355 18.465 1.00 89.06 87 ALA A O 1
ATOM 711 N N . VAL A 1 88 ? -5.914 -6.535 17.531 1.00 86.62 88 VAL A N 1
ATOM 712 C CA . VAL A 1 88 ? -7.278 -6.818 18.016 1.00 86.62 88 VAL A CA 1
ATOM 713 C C . VAL A 1 88 ? -7.747 -8.191 17.535 1.00 86.62 88 VAL A C 1
ATOM 715 O O . VAL A 1 88 ? -8.295 -8.971 18.310 1.00 86.62 88 VAL A O 1
ATOM 718 N N . ALA A 1 89 ? -7.499 -8.532 16.272 1.00 85.38 89 ALA A N 1
ATOM 719 C CA . ALA A 1 89 ? -7.919 -9.818 15.736 1.00 85.38 89 ALA A CA 1
ATOM 720 C C . ALA A 1 89 ? -7.121 -11.012 16.267 1.00 85.38 89 ALA A C 1
ATOM 722 O O . ALA A 1 89 ? -7.683 -12.098 16.409 1.00 85.38 89 ALA A O 1
ATOM 723 N N . ASN A 1 90 ? -5.837 -10.827 16.567 1.00 88.94 90 ASN A N 1
ATOM 724 C CA . ASN A 1 90 ? -5.058 -11.839 17.271 1.00 88.94 90 ASN A CA 1
ATOM 725 C C . ASN A 1 90 ? -5.652 -12.104 18.658 1.00 88.94 90 ASN A C 1
ATOM 727 O O . ASN A 1 90 ? -5.931 -13.248 19.001 1.00 88.94 90 ASN A O 1
ATOM 731 N N . LEU A 1 91 ? -5.943 -11.043 19.415 1.00 89.06 91 LEU A N 1
ATOM 732 C CA . LEU A 1 91 ? -6.500 -11.159 20.764 1.00 89.06 91 LEU A CA 1
ATOM 733 C C . LEU A 1 91 ? -7.902 -11.784 20.785 1.00 89.06 91 LEU A C 1
ATOM 735 O O . LEU A 1 91 ? -8.183 -12.612 21.646 1.00 89.06 91 LEU A O 1
ATOM 739 N N . LEU A 1 92 ? -8.782 -11.399 19.856 1.00 86.62 92 LEU A N 1
ATOM 740 C CA . LEU A 1 92 ? -10.177 -11.856 19.846 1.00 86.62 92 LEU A CA 1
ATOM 741 C C . LEU A 1 92 ? -10.385 -13.197 19.132 1.00 86.62 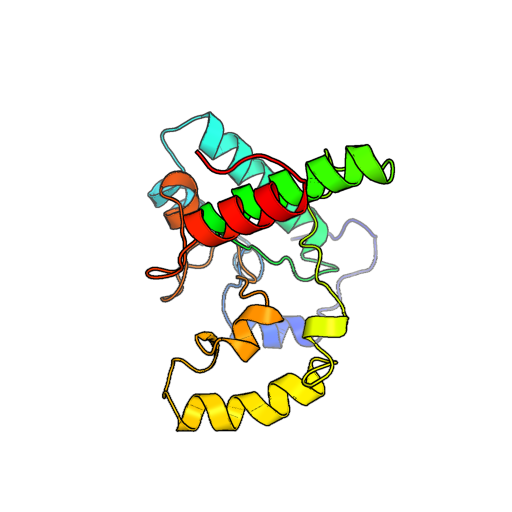92 LEU A C 1
ATOM 743 O O . LEU A 1 92 ? -11.298 -13.938 19.489 1.00 86.62 92 LEU A O 1
ATOM 747 N N . PHE A 1 93 ? -9.578 -13.498 18.111 1.00 87.12 93 PHE A N 1
ATOM 748 C CA . PHE A 1 93 ? -9.815 -14.631 17.207 1.00 87.12 93 PHE A CA 1
ATOM 749 C C . PHE A 1 93 ? -8.599 -15.551 17.029 1.00 87.12 93 PHE A C 1
ATOM 751 O O . PHE A 1 93 ? -8.667 -16.479 16.225 1.00 87.12 93 PHE A O 1
ATOM 758 N N . GLY A 1 94 ? -7.482 -15.303 17.722 1.00 88.19 94 GLY A N 1
ATOM 759 C CA . GLY A 1 94 ? -6.253 -16.098 17.586 1.00 88.19 94 GLY A CA 1
ATOM 760 C C . GLY A 1 94 ? -5.585 -15.978 16.213 1.00 88.19 94 GLY A C 1
ATOM 761 O O . GLY A 1 94 ? -4.860 -16.876 15.789 1.00 88.19 94 GLY A O 1
ATOM 762 N N . PHE A 1 95 ? -5.867 -14.906 15.470 1.00 86.19 95 PHE A N 1
ATOM 763 C CA . PHE A 1 95 ? -5.311 -14.704 14.136 1.00 86.19 95 PHE A CA 1
ATOM 764 C C . PHE A 1 95 ? -3.796 -14.413 14.191 1.00 86.19 95 PHE A C 1
ATOM 766 O O . PHE A 1 95 ? -3.386 -13.582 15.001 1.00 86.19 95 PHE A O 1
ATOM 773 N N . PRO A 1 96 ? -2.956 -14.990 13.305 1.00 86.50 96 PRO A N 1
ATOM 774 C CA . PRO A 1 96 ? -1.503 -14.796 13.322 1.00 86.50 96 PRO A CA 1
ATOM 775 C C . PRO A 1 96 ? -1.093 -13.395 12.827 1.00 86.50 96 PRO A C 1
ATOM 777 O O . PRO A 1 96 ? -0.559 -13.218 11.735 1.00 86.50 96 PRO A O 1
ATOM 780 N N . SER A 1 97 ? -1.331 -12.366 13.642 1.00 84.31 97 SER A N 1
ATOM 781 C CA . SER A 1 97 ? -1.108 -10.961 13.267 1.00 84.31 97 SER A CA 1
ATOM 782 C C . SER A 1 97 ? 0.348 -10.626 12.952 1.00 84.31 97 SER A C 1
ATOM 784 O O . SER A 1 97 ? 0.596 -9.748 12.140 1.00 84.31 97 SER A O 1
ATOM 786 N N . HIS A 1 98 ? 1.296 -11.353 13.546 1.00 79.44 98 HIS A N 1
ATOM 787 C CA . HIS A 1 98 ? 2.739 -11.166 13.363 1.00 79.44 98 HIS A CA 1
ATOM 788 C C . HIS A 1 98 ? 3.225 -11.419 11.925 1.00 79.44 98 HIS A C 1
ATOM 790 O O . HIS A 1 98 ? 4.302 -10.962 11.562 1.00 79.44 98 HIS A O 1
ATOM 796 N N . THR A 1 99 ? 2.460 -12.158 11.116 1.00 77.69 99 THR A N 1
ATOM 797 C CA . THR A 1 99 ? 2.832 -12.519 9.736 1.00 77.69 99 THR A CA 1
ATOM 798 C C . THR A 1 99 ? 1.847 -12.012 8.690 1.00 7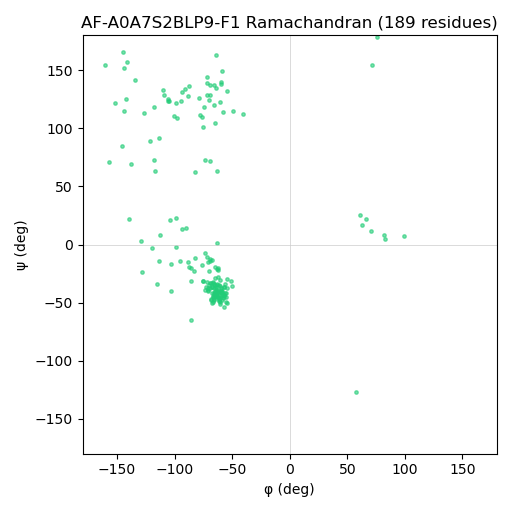7.69 99 THR A C 1
ATOM 800 O O . THR A 1 99 ? 2.080 -12.207 7.500 1.00 77.69 99 THR A O 1
ATOM 803 N N . SER A 1 100 ? 0.743 -11.372 9.093 1.00 70.12 100 SER A N 1
ATOM 804 C CA . SER A 1 100 ? -0.323 -11.012 8.155 1.00 70.12 100 SER A CA 1
ATOM 805 C C . SER A 1 100 ? -1.192 -9.845 8.650 1.00 70.12 100 SER A C 1
ATOM 807 O O . SER A 1 100 ? -2.364 -10.054 8.981 1.00 70.12 100 SER A O 1
ATOM 809 N N . PRO A 1 101 ? -0.691 -8.598 8.682 1.00 68.50 101 PRO A N 1
ATOM 810 C CA . PRO A 1 101 ? -1.553 -7.444 8.908 1.00 68.50 101 PRO A CA 1
ATOM 811 C C . PRO A 1 101 ? -2.522 -7.312 7.725 1.00 68.50 101 PRO A C 1
ATOM 813 O O . PRO A 1 101 ? -2.141 -6.928 6.623 1.00 68.50 101 PRO A O 1
ATOM 816 N N . LEU A 1 102 ? -3.785 -7.690 7.932 1.00 64.62 102 LEU A N 1
ATOM 817 C CA . LEU A 1 102 ? -4.823 -7.591 6.909 1.00 64.62 102 LEU A CA 1
ATOM 818 C C . LEU A 1 102 ? -5.804 -6.480 7.273 1.00 64.62 102 LEU A C 1
ATOM 820 O O . LEU A 1 102 ? -6.346 -6.510 8.384 1.00 64.62 102 LEU A O 1
ATOM 824 N N . PRO A 1 103 ? -6.090 -5.544 6.350 1.00 68.81 103 PRO A N 1
ATOM 825 C CA . PRO A 1 103 ? -7.180 -4.603 6.541 1.00 68.81 103 PRO A CA 1
ATOM 826 C C . PRO A 1 103 ? -8.488 -5.387 6.669 1.00 68.81 103 PRO A C 1
ATOM 828 O O . PRO A 1 103 ? -8.851 -6.172 5.789 1.00 68.81 103 PRO A O 1
ATOM 831 N N . ARG A 1 104 ? -9.201 -5.192 7.780 1.00 71.06 104 ARG A N 1
ATOM 832 C CA . ARG A 1 104 ? -10.499 -5.830 8.014 1.00 71.06 104 ARG A CA 1
ATOM 833 C C . ARG A 1 104 ? -11.599 -4.847 7.676 1.00 71.06 104 ARG A C 1
ATOM 835 O O . ARG A 1 104 ? -11.691 -3.763 8.245 1.00 71.06 104 ARG A O 1
ATOM 842 N N . LEU A 1 105 ? -12.442 -5.257 6.742 1.00 74.19 105 LEU A N 1
ATOM 843 C CA . LEU A 1 105 ? -13.534 -4.455 6.220 1.00 74.19 105 LEU A CA 1
ATOM 844 C C . LEU A 1 105 ? -14.866 -5.049 6.686 1.00 74.19 105 LEU A C 1
ATOM 846 O O . LEU A 1 105 ? -15.086 -6.257 6.595 1.00 74.19 105 LEU A O 1
ATOM 850 N N . LEU A 1 106 ? -15.766 -4.206 7.193 1.00 77.25 106 LEU A N 1
ATOM 851 C CA . LEU A 1 106 ? -17.116 -4.634 7.550 1.00 77.25 106 LEU A CA 1
ATOM 852 C C . LEU A 1 106 ? -17.954 -4.754 6.281 1.00 77.25 106 LEU A C 1
ATOM 854 O O . LEU A 1 106 ? -18.299 -3.738 5.687 1.00 77.25 106 LEU A O 1
ATOM 858 N N . SER A 1 107 ? -18.339 -5.972 5.895 1.00 79.00 107 SER A N 1
ATOM 859 C CA . SER A 1 107 ? -19.103 -6.235 4.660 1.00 79.00 107 SER A CA 1
ATOM 860 C C . SER A 1 107 ? -20.343 -5.343 4.497 1.00 79.00 107 SER A C 1
ATOM 862 O O . SER A 1 107 ? -20.641 -4.896 3.391 1.00 79.00 107 SER A O 1
ATOM 864 N N . ARG A 1 108 ? -21.032 -5.012 5.600 1.00 84.75 108 ARG A N 1
ATOM 865 C CA . ARG A 1 108 ? -22.210 -4.125 5.606 1.00 84.75 108 ARG A CA 1
ATOM 866 C C . ARG A 1 108 ? -21.940 -2.744 4.998 1.00 84.75 108 ARG A C 1
ATOM 868 O O . ARG A 1 108 ? -22.821 -2.190 4.346 1.00 84.75 108 ARG A O 1
ATOM 875 N N . ASP A 1 109 ? -20.729 -2.210 5.165 1.00 81.88 109 ASP A N 1
ATOM 876 C CA . ASP A 1 109 ? -20.358 -0.880 4.666 1.00 81.88 109 ASP A CA 1
ATOM 877 C C . ASP A 1 109 ? -20.228 -0.866 3.131 1.00 81.88 109 ASP A C 1
ATOM 879 O O . ASP A 1 109 ? -20.169 0.203 2.515 1.00 81.88 109 ASP A O 1
ATOM 883 N N . PHE A 1 110 ? -20.251 -2.056 2.520 1.00 84.56 110 PHE A N 1
ATOM 884 C CA . PHE A 1 110 ? -20.089 -2.315 1.093 1.00 84.56 110 PHE A CA 1
ATOM 885 C C . PHE A 1 110 ? -21.359 -2.835 0.426 1.00 84.56 110 PHE A C 1
ATOM 887 O O . PHE A 1 110 ? -21.329 -3.155 -0.755 1.00 84.56 110 PHE A O 1
ATOM 894 N N . ALA A 1 111 ? -22.504 -2.857 1.116 1.00 87.19 111 ALA A N 1
ATOM 895 C CA . ALA A 1 111 ? -23.753 -3.370 0.544 1.00 87.19 111 ALA A CA 1
ATOM 896 C C . ALA A 1 111 ? -24.151 -2.692 -0.788 1.00 87.19 111 ALA A C 1
ATOM 898 O O . ALA A 1 111 ? -24.777 -3.318 -1.636 1.00 87.19 111 ALA A O 1
ATOM 899 N N . LYS A 1 112 ? -23.771 -1.419 -0.989 1.00 86.69 112 LYS A N 1
ATOM 900 C CA . LYS A 1 112 ? -24.032 -0.653 -2.226 1.00 86.69 112 LYS A CA 1
ATOM 901 C C . LYS A 1 112 ? -22.966 -0.826 -3.315 1.00 86.69 112 LYS A C 1
ATOM 903 O O . LYS A 1 112 ? -23.242 -0.536 -4.474 1.00 86.69 112 LYS A O 1
ATOM 908 N N . THR A 1 113 ? -21.770 -1.275 -2.944 1.00 88.12 113 THR A N 1
ATOM 909 C CA . THR A 1 113 ? -20.647 -1.520 -3.859 1.00 88.12 113 THR A CA 1
ATOM 910 C C . THR A 1 113 ? -19.980 -2.836 -3.448 1.00 88.12 113 THR A C 1
ATOM 912 O O . THR A 1 113 ? -18.888 -2.814 -2.878 1.00 88.12 113 THR A O 1
ATOM 915 N N . PRO A 1 114 ? -20.664 -3.978 -3.649 1.00 88.06 114 PRO A N 1
ATOM 916 C CA . PRO A 1 114 ? -20.258 -5.251 -3.051 1.00 88.06 114 PRO A CA 1
ATOM 917 C C . PRO A 1 114 ? -19.060 -5.899 -3.752 1.00 88.06 114 PRO A C 1
ATOM 919 O O . PRO A 1 114 ? -18.425 -6.782 -3.184 1.00 88.06 114 PRO A O 1
ATOM 922 N N . ASP A 1 115 ? -18.750 -5.481 -4.980 1.00 86.50 115 ASP A N 1
ATOM 923 C CA . ASP A 1 115 ? -17.702 -6.074 -5.799 1.00 86.50 115 ASP A CA 1
ATOM 924 C C . ASP A 1 115 ? -16.968 -5.035 -6.664 1.00 86.50 115 ASP A C 1
ATOM 926 O O . ASP A 1 115 ? -17.406 -3.893 -6.850 1.00 86.50 115 ASP A O 1
ATOM 930 N N . ALA A 1 116 ? -15.820 -5.453 -7.206 1.00 84.88 116 ALA A N 1
ATOM 931 C CA . ALA A 1 116 ? -14.981 -4.618 -8.060 1.00 84.88 116 ALA A CA 1
ATOM 932 C C . ALA A 1 116 ? -15.711 -4.176 -9.336 1.00 84.88 116 ALA A C 1
ATOM 934 O O . ALA A 1 116 ? -15.527 -3.050 -9.787 1.00 84.88 116 ALA A O 1
ATOM 935 N N . LYS A 1 117 ? -16.583 -5.017 -9.905 1.00 88.19 117 LYS A N 1
ATOM 936 C CA . LYS A 1 117 ? -17.345 -4.676 -11.116 1.00 88.19 117 LYS A CA 1
ATOM 937 C C . LYS A 1 117 ? -18.288 -3.496 -10.859 1.00 88.19 117 LYS A C 1
ATOM 939 O O . LYS A 1 117 ? -18.326 -2.550 -11.644 1.00 88.19 117 LYS A O 1
ATOM 944 N N . SER A 1 118 ? -19.001 -3.532 -9.738 1.00 90.31 118 SER A N 1
ATOM 945 C CA . SER A 1 118 ? -19.911 -2.484 -9.273 1.00 90.31 118 SER A CA 1
ATOM 946 C C . SER A 1 118 ? -19.162 -1.198 -8.938 1.00 90.31 118 SER A C 1
ATOM 948 O O . SER A 1 118 ? -19.680 -0.106 -9.178 1.00 90.31 118 SER A O 1
ATOM 950 N N . LEU A 1 119 ? -17.937 -1.311 -8.412 1.00 89.56 119 LEU A N 1
ATOM 951 C CA . LEU A 1 119 ? -17.063 -0.159 -8.207 1.00 89.56 119 LEU A CA 1
ATOM 952 C C . LEU A 1 119 ? -16.625 0.457 -9.540 1.00 89.56 119 LEU A C 1
ATOM 954 O O . LEU A 1 119 ? -16.748 1.666 -9.723 1.00 89.56 119 LEU A O 1
ATOM 958 N N . MET A 1 120 ? -16.140 -0.360 -10.477 1.00 89.00 120 MET A N 1
ATOM 959 C CA . MET A 1 120 ? -15.629 0.115 -11.765 1.00 89.00 120 MET A CA 1
ATOM 960 C C . MET A 1 120 ? -16.715 0.785 -12.610 1.00 89.00 120 MET A C 1
ATOM 962 O O . MET A 1 120 ? -16.437 1.780 -13.275 1.00 89.00 120 MET A O 1
ATOM 966 N N . ALA A 1 121 ? -17.964 0.319 -12.522 1.00 90.19 121 ALA A N 1
ATOM 967 C CA . ALA A 1 121 ? -19.103 0.987 -13.153 1.00 90.19 121 ALA A CA 1
ATOM 968 C C . ALA A 1 121 ? -19.322 2.420 -12.624 1.00 90.19 121 ALA A C 1
ATOM 970 O O . ALA A 1 121 ? -19.779 3.291 -13.360 1.00 90.19 121 ALA A O 1
ATOM 971 N N . GLN A 1 122 ? -18.974 2.683 -11.360 1.00 91.62 122 GLN A N 1
ATOM 972 C CA . GLN A 1 122 ? -19.054 4.017 -10.757 1.00 91.62 122 GLN A CA 1
ATOM 973 C C . GLN A 1 122 ? -17.797 4.859 -11.017 1.00 91.62 122 GLN A C 1
ATOM 975 O O . GLN A 1 122 ? -17.862 6.083 -10.945 1.00 91.62 122 GLN A O 1
ATOM 980 N N . PHE A 1 123 ? -16.666 4.235 -11.353 1.00 91.12 123 PHE A N 1
ATOM 981 C CA . PHE A 1 123 ? -15.391 4.931 -11.536 1.00 91.12 123 PHE A CA 1
ATOM 982 C C . PHE A 1 123 ? -15.449 6.001 -12.633 1.00 91.12 123 PHE A C 1
ATOM 984 O O . PHE A 1 123 ? -14.969 7.111 -12.431 1.00 91.12 123 PHE A O 1
ATOM 991 N N . GLN A 1 124 ? -16.120 5.717 -13.757 1.00 89.12 124 GLN A N 1
ATOM 992 C CA . GLN A 1 124 ? -16.323 6.703 -14.832 1.00 89.12 124 GLN A CA 1
ATOM 993 C C . GLN A 1 124 ? -17.083 7.946 -14.350 1.00 89.12 124 GLN A C 1
ATOM 995 O O . GLN A 1 124 ? -16.776 9.073 -14.744 1.00 89.12 124 GLN A O 1
ATOM 1000 N N . ARG A 1 125 ? -18.064 7.751 -13.463 1.00 93.00 125 ARG A N 1
ATOM 1001 C CA . ARG A 1 125 ? -18.794 8.854 -12.840 1.00 93.00 125 ARG A CA 1
ATOM 1002 C C . ARG A 1 125 ? -17.868 9.664 -11.930 1.00 93.00 125 ARG A C 1
ATOM 1004 O O . ARG A 1 125 ? -17.889 10.886 -12.017 1.00 93.00 125 ARG A O 1
ATOM 1011 N N . PHE A 1 126 ? -17.040 9.011 -11.111 1.00 93.75 126 PHE A N 1
ATOM 1012 C CA . PHE A 1 126 ? -16.068 9.704 -10.253 1.00 93.75 126 PHE A CA 1
ATOM 1013 C C . PHE A 1 126 ? -15.074 10.534 -11.076 1.00 93.75 126 PHE A C 1
ATOM 1015 O O . PHE A 1 126 ? -14.762 11.659 -10.698 1.00 93.75 126 PHE A O 1
ATOM 1022 N N . GLU A 1 127 ? -14.636 10.014 -12.224 1.00 92.38 127 GLU A N 1
ATOM 1023 C CA . GLU A 1 127 ? -13.741 10.721 -13.148 1.00 92.38 127 GLU A CA 1
ATOM 1024 C C . GLU A 1 127 ? -14.413 11.949 -13.774 1.00 92.38 127 GLU A C 1
ATOM 1026 O O . GLU A 1 127 ? -13.779 12.979 -13.967 1.00 92.38 127 GLU A O 1
ATOM 1031 N N . THR A 1 128 ? -15.721 11.882 -14.030 1.00 92.94 128 THR A N 1
ATOM 1032 C CA . THR A 1 128 ? -16.491 13.041 -14.507 1.00 92.94 128 THR A CA 1
ATOM 1033 C C . THR A 1 128 ? -16.667 14.096 -13.409 1.00 92.94 128 THR A C 1
ATOM 1035 O O . THR A 1 128 ? -16.578 15.291 -13.680 1.00 92.94 128 THR A O 1
ATOM 1038 N N . GLU A 1 129 ? -16.913 13.670 -12.165 1.00 93.94 129 GLU A N 1
ATOM 1039 C CA . GLU A 1 129 ? -17.078 14.563 -11.007 1.00 93.94 129 GLU A CA 1
ATOM 1040 C C . GLU A 1 129 ? -15.763 15.255 -10.611 1.00 93.94 129 GLU A C 1
ATOM 1042 O O . GLU A 1 129 ? -15.770 16.423 -10.214 1.00 93.94 129 GLU A O 1
ATOM 1047 N N . ALA A 1 130 ? -14.636 14.547 -10.714 1.00 91.25 130 ALA A N 1
ATOM 1048 C CA . ALA A 1 130 ? -13.312 15.054 -10.381 1.00 91.25 130 ALA A CA 1
ATOM 1049 C C . ALA A 1 130 ? -12.238 14.460 -11.319 1.00 91.25 130 ALA A C 1
ATOM 1051 O O . ALA A 1 130 ? -11.574 13.487 -10.946 1.00 91.25 130 ALA A O 1
ATOM 1052 N N . PRO A 1 131 ? -12.025 15.064 -12.505 1.00 92.62 131 PRO A N 1
ATOM 1053 C CA . PRO A 1 131 ? -11.056 14.573 -13.485 1.00 92.62 131 PRO A CA 1
ATOM 1054 C C . PRO A 1 131 ? -9.645 14.417 -12.908 1.00 92.62 131 PRO A C 1
ATOM 1056 O O . PRO A 1 131 ? -9.124 15.317 -12.238 1.00 92.62 131 PRO A O 1
ATOM 1059 N N . GLY A 1 132 ? -9.035 13.259 -13.161 1.00 88.12 132 GLY A N 1
ATOM 1060 C CA . GLY A 1 132 ? -7.723 12.851 -12.661 1.00 88.12 132 GLY A CA 1
ATOM 1061 C C . GLY A 1 132 ? -7.682 12.538 -11.164 1.00 88.12 132 GLY A C 1
ATOM 1062 O O . GLY A 1 132 ? -6.596 12.478 -10.590 1.00 88.12 132 GLY A O 1
ATOM 1063 N N . LYS A 1 133 ? -8.844 12.423 -10.510 1.00 88.94 133 LYS A N 1
ATOM 1064 C CA . LYS A 1 133 ? -8.978 12.187 -9.063 1.00 88.94 133 LYS A CA 1
ATOM 1065 C C . LYS A 1 133 ? -10.099 11.197 -8.741 1.00 88.94 133 LYS A C 1
ATOM 1067 O O . LYS A 1 133 ? -10.605 11.191 -7.616 1.00 88.94 133 LYS A O 1
ATOM 1072 N N . ALA A 1 134 ? -10.509 10.358 -9.691 1.00 90.50 134 ALA A N 1
ATOM 1073 C CA . ALA A 1 134 ? -11.522 9.333 -9.444 1.00 90.50 134 ALA A CA 1
ATOM 1074 C C . ALA A 1 134 ? -11.134 8.381 -8.298 1.00 90.50 134 ALA A C 1
ATOM 1076 O O . ALA A 1 134 ? -11.971 8.012 -7.471 1.00 90.50 134 ALA A O 1
ATOM 1077 N N . ASP A 1 135 ? -9.850 8.049 -8.188 1.00 87.19 135 ASP A N 1
ATOM 1078 C CA . ASP A 1 135 ? -9.275 7.234 -7.116 1.00 87.19 135 ASP A CA 1
ATOM 1079 C C . ASP A 1 135 ? -9.259 7.952 -5.748 1.00 87.19 135 ASP A C 1
ATOM 1081 O O . ASP A 1 135 ? -9.115 7.333 -4.687 1.00 87.19 135 ASP A O 1
ATOM 1085 N N . HIS A 1 136 ? -9.477 9.270 -5.738 1.00 87.81 136 HIS A N 1
ATOM 1086 C CA . HIS A 1 136 ? -9.648 10.047 -4.518 1.00 87.81 136 HIS A CA 1
ATOM 1087 C C . HIS A 1 136 ? -11.074 9.996 -3.957 1.00 87.81 136 HIS A C 1
ATOM 1089 O O . HIS A 1 136 ? -11.294 10.412 -2.812 1.00 87.81 136 HIS A O 1
ATOM 1095 N N . HIS A 1 137 ? -12.039 9.484 -4.724 1.00 90.19 137 HIS A N 1
ATOM 1096 C CA . HIS A 1 137 ? -13.434 9.448 -4.311 1.00 90.19 137 HIS A CA 1
ATOM 1097 C C . HIS A 1 137 ? -13.627 8.553 -3.063 1.00 90.19 137 HIS A C 1
ATOM 1099 O O . HIS A 1 137 ? -13.113 7.429 -3.025 1.00 90.19 137 HIS A O 1
ATOM 1105 N N . PRO A 1 138 ? -14.392 8.980 -2.034 1.00 86.69 138 PRO A N 1
ATOM 1106 C CA . PRO A 1 138 ? -14.535 8.220 -0.788 1.00 86.69 138 PRO A CA 1
ATOM 1107 C C . PRO A 1 138 ? -15.047 6.789 -0.974 1.00 86.69 138 PRO A C 1
ATOM 1109 O O . PRO A 1 138 ? -14.597 5.887 -0.273 1.00 86.69 138 PRO A O 1
ATOM 1112 N N . LEU A 1 139 ? -15.964 6.554 -1.922 1.00 85.69 139 LEU A N 1
ATOM 1113 C CA . LEU A 1 139 ? -16.448 5.196 -2.207 1.00 85.69 139 LEU A CA 1
ATOM 1114 C C . LEU A 1 139 ? -15.372 4.312 -2.836 1.00 85.69 139 LEU A C 1
ATOM 1116 O O . LEU A 1 139 ? -15.351 3.123 -2.546 1.00 85.69 139 LEU A O 1
ATOM 1120 N N . PHE A 1 140 ? -14.477 4.881 -3.646 1.00 87.75 140 PHE A N 1
ATOM 1121 C CA . PHE A 1 140 ? -13.352 4.142 -4.207 1.00 87.75 140 PHE A CA 1
ATOM 1122 C C . PHE A 1 140 ? -12.362 3.757 -3.111 1.00 87.75 140 PHE A C 1
ATOM 1124 O O . PHE A 1 140 ? -12.069 2.579 -2.929 1.00 87.75 140 PHE A O 1
ATOM 1131 N N . ARG A 1 141 ? -11.953 4.724 -2.285 1.00 84.88 141 ARG A N 1
ATOM 1132 C CA . ARG A 1 141 ? -10.999 4.509 -1.182 1.00 84.88 141 ARG A CA 1
ATOM 1133 C C . ARG A 1 141 ? -11.474 3.540 -0.104 1.00 84.88 141 ARG A C 1
ATOM 1135 O O . ARG A 1 141 ? -10.653 3.008 0.632 1.00 84.88 141 ARG A O 1
ATOM 1142 N N . LYS A 1 142 ? -12.785 3.322 0.020 1.00 80.31 142 LYS A N 1
ATOM 1143 C CA . LYS A 1 142 ? -13.328 2.329 0.953 1.00 80.31 142 LYS A CA 1
ATOM 1144 C C . LYS A 1 142 ? -12.965 0.892 0.562 1.00 80.31 142 LYS A C 1
ATOM 1146 O O . LYS A 1 142 ? -12.835 0.063 1.454 1.00 80.31 142 LYS A O 1
ATOM 1151 N N . VAL A 1 143 ? -12.851 0.595 -0.734 1.00 76.00 143 VAL A N 1
ATOM 1152 C CA . VAL A 1 143 ? -12.666 -0.774 -1.263 1.00 76.00 143 VAL A CA 1
ATOM 1153 C C . VAL A 1 143 ? -11.331 -0.984 -1.963 1.00 76.00 143 VAL A C 1
ATOM 1155 O O . VAL A 1 143 ? -10.799 -2.090 -1.945 1.00 76.00 143 VAL A O 1
ATOM 1158 N N . ALA A 1 144 ? -10.813 0.044 -2.626 1.00 80.50 144 ALA A N 1
ATOM 1159 C CA . ALA A 1 144 ? -9.675 -0.086 -3.513 1.00 80.50 144 ALA A CA 1
ATOM 1160 C C . ALA A 1 144 ? -8.373 0.223 -2.777 1.00 80.50 144 ALA A C 1
ATOM 1162 O O . ALA A 1 144 ? -8.229 1.259 -2.124 1.00 80.50 144 ALA A O 1
ATOM 1163 N N . ILE A 1 145 ? -7.404 -0.672 -2.942 1.00 77.88 145 ILE A N 1
ATOM 1164 C CA . ILE A 1 145 ? -6.035 -0.477 -2.485 1.00 77.88 145 ILE A CA 1
ATOM 1165 C C . ILE A 1 145 ? -5.229 -0.002 -3.691 1.00 77.88 145 ILE A C 1
ATOM 1167 O O . ILE A 1 145 ? -4.975 -0.772 -4.616 1.00 77.88 145 ILE A O 1
ATOM 1171 N N . SER A 1 146 ? -4.828 1.271 -3.686 1.00 79.94 146 SER A N 1
ATOM 1172 C CA . SER A 1 146 ? -3.841 1.758 -4.653 1.00 79.94 146 SER A CA 1
ATOM 1173 C C . SER A 1 146 ? -2.482 1.144 -4.321 1.00 79.94 146 SER A C 1
ATOM 1175 O O . SER A 1 146 ? -2.045 1.167 -3.165 1.00 79.94 146 SER A O 1
ATOM 1177 N N . SER A 1 147 ? -1.832 0.552 -5.317 1.00 84.25 147 SER A N 1
ATOM 1178 C CA . SER A 1 147 ? -0.553 -0.131 -5.154 1.00 84.25 147 SER A CA 1
ATOM 1179 C C . SER A 1 147 ? 0.336 0.077 -6.371 1.00 84.25 147 SER A C 1
ATOM 1181 O O . SER A 1 147 ? -0.137 0.257 -7.491 1.00 84.25 147 SER A O 1
ATOM 1183 N N . MET A 1 148 ? 1.643 0.039 -6.136 1.00 85.44 148 MET A N 1
ATOM 1184 C CA . MET A 1 148 ? 2.652 0.032 -7.184 1.00 85.44 148 MET A CA 1
ATOM 1185 C C . MET A 1 148 ? 2.982 -1.406 -7.554 1.00 85.44 148 MET A C 1
ATOM 1187 O O . MET A 1 148 ? 3.234 -2.221 -6.677 1.00 85.44 148 MET A O 1
ATOM 1191 N N . CYS A 1 149 ? 3.044 -1.714 -8.845 1.00 85.12 149 CYS A N 1
ATOM 1192 C CA . CYS A 1 149 ? 3.437 -3.045 -9.329 1.00 85.12 149 CYS A CA 1
ATOM 1193 C C . CYS A 1 149 ? 4.954 -3.169 -9.553 1.00 85.12 149 CYS A C 1
ATOM 1195 O O . CYS A 1 149 ? 5.407 -4.039 -10.290 1.00 85.12 149 CYS A O 1
ATOM 1197 N N . SER A 1 150 ? 5.735 -2.226 -9.022 1.00 85.00 150 SER A N 1
ATOM 1198 C CA . SER A 1 150 ? 7.169 -2.148 -9.268 1.00 85.00 150 SER A CA 1
ATOM 1199 C C . SER A 1 150 ? 7.894 -1.497 -8.097 1.00 85.00 150 SER A C 1
ATOM 1201 O O . SER A 1 150 ? 7.611 -0.346 -7.750 1.00 85.00 150 SER A O 1
ATOM 1203 N N . LEU A 1 151 ? 8.849 -2.225 -7.513 1.00 88.56 151 LEU A N 1
ATOM 1204 C CA . LEU A 1 151 ? 9.711 -1.715 -6.443 1.00 88.56 151 LEU A CA 1
ATOM 1205 C C . LEU A 1 151 ? 10.634 -0.598 -6.937 1.00 88.56 151 LEU A C 1
ATOM 1207 O O . LEU A 1 151 ? 10.888 0.377 -6.228 1.00 88.56 151 LEU A O 1
ATOM 1211 N N . MET A 1 152 ? 11.117 -0.739 -8.173 1.00 87.31 152 MET A N 1
ATOM 1212 C CA . MET A 1 152 ? 12.097 0.162 -8.782 1.00 87.31 152 MET A CA 1
ATOM 1213 C C . MET A 1 152 ? 11.450 1.200 -9.703 1.00 87.31 152 MET A C 1
ATOM 1215 O O . MET A 1 152 ? 12.110 1.722 -10.594 1.00 87.31 152 MET A O 1
ATOM 1219 N N . SER A 1 153 ? 10.161 1.512 -9.540 1.00 82.50 153 SER A N 1
ATOM 1220 C CA . SER A 1 153 ? 9.505 2.509 -10.388 1.00 82.50 153 SER A CA 1
ATOM 1221 C C . SER A 1 153 ? 10.086 3.909 -10.150 1.00 82.50 153 SER A C 1
ATOM 1223 O O . SER A 1 153 ? 10.275 4.350 -9.016 1.00 82.50 153 SER A O 1
ATOM 1225 N N . SER A 1 154 ? 10.323 4.655 -11.230 1.00 76.50 154 SER A N 1
ATOM 1226 C CA . SER A 1 154 ? 10.607 6.099 -11.185 1.00 76.50 154 SER A CA 1
ATOM 1227 C C . SER A 1 154 ? 9.397 6.936 -11.618 1.00 76.50 154 SER A C 1
ATOM 1229 O O . SER A 1 154 ? 9.560 8.062 -12.086 1.00 76.50 154 SER A O 1
ATOM 1231 N N . GLY A 1 155 ? 8.198 6.348 -11.545 1.00 72.81 155 GLY A N 1
ATOM 1232 C CA . GLY A 1 155 ? 6.958 6.935 -12.042 1.00 72.81 155 GLY A CA 1
ATOM 1233 C C . GLY A 1 155 ? 6.550 8.215 -11.302 1.00 72.81 155 GLY A C 1
ATOM 1234 O O . GLY A 1 155 ? 7.046 8.491 -10.206 1.00 72.81 155 GLY A O 1
ATOM 1235 N N . PRO A 1 156 ? 5.638 9.006 -11.893 1.00 68.94 156 PRO A N 1
ATOM 1236 C CA . PRO A 1 156 ? 5.283 10.330 -11.384 1.00 68.94 156 PRO A CA 1
ATOM 1237 C C . PRO A 1 156 ? 4.501 10.303 -10.064 1.00 68.94 156 PRO A C 1
ATOM 1239 O O . PRO A 1 156 ? 4.504 11.300 -9.346 1.00 68.94 156 PRO A O 1
ATOM 1242 N N . GLU A 1 157 ? 3.831 9.196 -9.740 1.00 76.31 157 GLU A N 1
ATOM 1243 C CA . GLU A 1 157 ? 2.940 9.114 -8.579 1.00 76.31 157 GLU A CA 1
ATOM 1244 C C . GLU A 1 157 ? 3.699 8.749 -7.291 1.00 76.31 157 GLU A C 1
ATOM 1246 O O . GLU A 1 157 ? 3.810 9.562 -6.372 1.00 76.31 157 GLU A O 1
ATOM 1251 N N . VAL A 1 158 ? 4.276 7.544 -7.238 1.00 83.94 158 VAL A N 1
ATOM 1252 C CA . VAL A 1 158 ? 5.069 7.037 -6.109 1.00 83.94 158 VAL A CA 1
ATOM 1253 C C . VAL A 1 158 ? 6.245 6.227 -6.635 1.00 83.94 158 VAL A C 1
ATOM 1255 O O . VAL A 1 158 ? 6.074 5.258 -7.367 1.00 83.94 158 VAL A O 1
ATOM 1258 N N . CYS A 1 159 ? 7.443 6.609 -6.202 1.00 88.62 159 CYS A N 1
ATOM 1259 C CA . CYS A 1 159 ? 8.647 5.796 -6.309 1.00 88.62 159 CYS A CA 1
ATOM 1260 C C . CYS A 1 159 ? 8.881 5.150 -4.942 1.00 88.62 159 CYS A C 1
ATOM 1262 O O . CYS A 1 159 ? 9.213 5.865 -3.992 1.00 88.62 159 CYS A O 1
ATOM 1264 N N . ILE A 1 160 ? 8.696 3.827 -4.838 1.00 90.06 160 ILE A N 1
ATOM 1265 C CA . ILE A 1 160 ? 8.754 3.106 -3.553 1.00 90.06 160 ILE A CA 1
ATOM 1266 C C . ILE A 1 160 ? 10.101 3.329 -2.868 1.00 90.06 160 ILE A C 1
ATOM 1268 O O . ILE A 1 160 ? 10.126 3.688 -1.697 1.00 90.06 160 ILE A O 1
ATOM 1272 N N . ALA A 1 161 ? 11.212 3.235 -3.604 1.00 90.00 161 ALA A N 1
ATOM 1273 C CA . ALA A 1 161 ? 12.548 3.525 -3.077 1.00 90.00 161 ALA A CA 1
ATOM 1274 C C . ALA A 1 161 ? 12.661 4.934 -2.471 1.00 90.00 161 ALA A C 1
ATOM 1276 O O . ALA A 1 161 ? 13.180 5.112 -1.370 1.00 90.00 161 ALA A O 1
ATOM 1277 N N . LYS A 1 162 ? 12.127 5.948 -3.163 1.00 89.56 162 LYS A N 1
ATOM 1278 C CA . LYS A 1 162 ? 12.143 7.346 -2.708 1.00 89.56 162 LYS A CA 1
ATOM 1279 C C . LYS A 1 162 ? 11.274 7.563 -1.472 1.00 89.56 162 LYS A C 1
ATOM 1281 O O . LYS A 1 162 ? 11.617 8.398 -0.630 1.00 89.56 162 LYS A O 1
ATOM 1286 N N . THR A 1 163 ? 10.141 6.872 -1.377 1.00 90.69 163 THR A N 1
ATOM 1287 C CA . THR A 1 163 ? 9.209 7.018 -0.254 1.00 90.69 163 THR A CA 1
ATOM 1288 C C . THR A 1 163 ? 9.525 6.102 0.916 1.00 90.69 163 THR A C 1
ATOM 1290 O O . THR A 1 163 ? 9.040 6.373 2.008 1.00 90.69 163 THR A O 1
ATOM 1293 N N . PHE A 1 164 ? 10.367 5.085 0.731 1.00 88.88 164 PHE A N 1
ATOM 1294 C CA . PHE A 1 164 ? 10.683 4.092 1.755 1.00 88.88 164 PHE A CA 1
ATOM 1295 C C . PHE A 1 164 ? 11.178 4.732 3.058 1.00 88.88 164 PHE A C 1
ATOM 1297 O O . PHE A 1 164 ? 10.617 4.488 4.118 1.00 88.88 164 PHE A O 1
ATOM 1304 N N . GLY A 1 165 ? 12.164 5.633 2.974 1.00 84.44 165 GLY A N 1
ATOM 1305 C CA . GLY A 1 165 ? 12.691 6.329 4.157 1.00 84.44 165 GLY A CA 1
ATOM 1306 C C . GLY A 1 165 ? 11.882 7.554 4.599 1.00 84.44 165 GLY A C 1
ATOM 1307 O O . GLY A 1 165 ? 11.966 7.968 5.748 1.00 84.44 165 GLY A O 1
ATOM 1308 N N . LYS A 1 166 ? 11.110 8.172 3.697 1.00 86.69 166 LYS A N 1
ATOM 1309 C CA . LYS A 1 166 ? 10.383 9.428 3.984 1.00 86.69 166 LYS A CA 1
ATOM 1310 C C . LYS A 1 166 ? 8.937 9.211 4.428 1.00 86.69 166 LYS A C 1
ATOM 1312 O O . LYS A 1 166 ? 8.304 10.146 4.912 1.00 86.69 166 LYS A O 1
ATOM 1317 N N . GLY A 1 167 ? 8.417 8.005 4.225 1.00 87.25 167 GLY A N 1
ATOM 1318 C CA . GLY A 1 167 ? 6.996 7.711 4.285 1.00 87.25 167 GLY A CA 1
ATOM 1319 C C . GLY A 1 167 ? 6.229 8.288 3.090 1.00 87.25 167 GLY A C 1
ATOM 1320 O O . GLY A 1 167 ? 6.606 9.286 2.470 1.00 87.25 167 GLY A O 1
ATOM 1321 N N . TYR A 1 168 ? 5.100 7.659 2.778 1.00 87.62 168 TYR A N 1
ATOM 1322 C CA . TYR A 1 168 ? 4.091 8.184 1.862 1.00 87.62 168 TYR A CA 1
ATOM 1323 C C . TYR A 1 168 ? 2.707 8.003 2.472 1.00 87.62 168 TYR A C 1
ATOM 1325 O O . TYR A 1 168 ? 2.460 7.042 3.196 1.00 87.62 168 TYR A O 1
ATOM 1333 N N . SER A 1 169 ? 1.828 8.984 2.283 1.00 87.12 169 SER A N 1
ATOM 1334 C CA . SER A 1 169 ? 0.458 8.920 2.782 1.00 87.12 169 SER A CA 1
ATOM 1335 C C . SER A 1 169 ? -0.434 9.908 2.041 1.00 87.12 169 SER A C 1
ATOM 1337 O O . SER A 1 169 ? 0.037 10.938 1.547 1.00 87.12 169 SER A O 1
ATOM 1339 N N . CYS A 1 170 ? -1.735 9.625 1.999 1.00 82.56 170 CYS A N 1
ATOM 1340 C CA . CYS A 1 170 ? -2.697 10.546 1.419 1.00 82.56 170 CYS A CA 1
ATOM 1341 C C . CYS A 1 170 ? -2.842 11.771 2.330 1.00 82.56 170 CYS A C 1
ATOM 1343 O O . CYS A 1 170 ? -3.156 11.657 3.516 1.00 82.56 170 CYS A O 1
ATOM 1345 N N . LYS A 1 171 ? -2.629 12.966 1.777 1.00 81.25 171 LYS A N 1
ATOM 1346 C CA . LYS A 1 171 ? -2.827 14.213 2.522 1.00 81.25 171 LYS A CA 1
ATOM 1347 C C . LYS A 1 171 ? -4.320 14.475 2.730 1.00 81.25 171 LYS A C 1
ATOM 1349 O O . LYS A 1 171 ? -5.130 14.223 1.842 1.00 81.25 171 LYS A O 1
ATOM 1354 N N . GLY A 1 172 ? -4.670 15.030 3.889 1.00 81.56 172 GLY A N 1
ATOM 1355 C CA . GLY A 1 172 ? -6.038 15.465 4.192 1.00 81.56 172 GLY A CA 1
ATOM 1356 C C . GLY A 1 172 ? -6.988 14.360 4.663 1.00 81.56 172 GLY A C 1
ATOM 1357 O O . GLY A 1 172 ? -8.177 14.623 4.810 1.00 81.56 172 GLY A O 1
ATOM 1358 N N . LEU A 1 173 ? -6.494 13.145 4.923 1.00 82.62 173 LEU A N 1
ATOM 1359 C CA . LEU A 1 173 ? -7.285 12.117 5.599 1.00 82.62 173 LEU A CA 1
ATOM 1360 C C . LEU A 1 173 ? -7.158 12.241 7.128 1.00 82.62 173 LEU A C 1
ATOM 1362 O O . LEU A 1 173 ? -6.045 12.407 7.637 1.00 82.62 173 LEU A O 1
ATOM 1366 N N . PRO A 1 174 ? -8.266 12.124 7.884 1.00 88.62 174 PRO A N 1
ATOM 1367 C CA . PRO A 1 174 ? -8.261 12.257 9.337 1.00 88.62 174 PRO A CA 1
ATOM 1368 C C . PRO A 1 174 ? -7.836 10.941 10.016 1.00 88.62 174 PRO A C 1
ATOM 1370 O O . PRO A 1 174 ? -8.612 10.334 10.751 1.00 88.62 174 PRO A O 1
ATOM 1373 N N . TYR A 1 175 ? -6.604 10.476 9.770 1.00 87.56 175 TYR A N 1
ATOM 1374 C CA . TYR A 1 175 ? -6.089 9.199 10.298 1.00 87.56 175 TYR A CA 1
ATOM 1375 C C . TYR A 1 175 ? -6.195 9.082 11.823 1.00 87.56 175 TYR A C 1
ATOM 1377 O O . TYR A 1 175 ? -6.527 8.015 12.331 1.00 87.56 175 TYR A O 1
ATOM 1385 N N . ARG A 1 176 ? -5.975 10.188 12.546 1.00 89.31 176 ARG A N 1
ATOM 1386 C CA . ARG A 1 176 ? -6.190 10.263 13.997 1.00 89.31 176 ARG A CA 1
ATOM 1387 C C . ARG A 1 176 ? -7.629 9.900 14.366 1.00 89.31 176 ARG A C 1
ATOM 1389 O O . ARG A 1 176 ? -7.828 8.984 15.150 1.00 89.31 176 ARG A O 1
ATOM 1396 N N . ASN A 1 177 ? -8.614 10.557 13.756 1.00 90.75 177 ASN A N 1
ATOM 1397 C CA . ASN A 1 177 ? -10.026 10.321 14.064 1.00 90.75 177 ASN A CA 1
ATOM 1398 C C . ASN A 1 177 ? -10.437 8.882 13.719 1.00 90.75 177 ASN A C 1
ATOM 1400 O O . ASN A 1 177 ? -11.257 8.291 14.416 1.00 90.75 177 ASN A O 1
ATOM 1404 N N . LEU A 1 178 ? -9.863 8.303 12.654 1.00 88.38 178 LEU A N 1
ATOM 1405 C CA . LEU A 1 178 ? -10.079 6.897 12.299 1.00 88.38 178 LEU A CA 1
ATOM 1406 C C . LEU A 1 178 ? -9.529 5.950 13.374 1.00 88.38 178 LEU A C 1
ATOM 1408 O O . LEU A 1 178 ? -10.208 4.993 13.741 1.00 88.38 178 LEU A O 1
ATOM 1412 N N . LEU A 1 179 ? -8.331 6.227 13.897 1.00 88.44 179 LEU A N 1
ATOM 1413 C CA . LEU A 1 179 ? -7.735 5.445 14.979 1.00 88.44 179 LEU A CA 1
ATOM 1414 C C . LEU A 1 179 ? -8.542 5.580 16.274 1.00 88.44 179 LEU A C 1
ATOM 1416 O O . LEU A 1 179 ? -8.863 4.573 16.895 1.00 88.44 179 LEU A O 1
ATOM 1420 N N . GLU A 1 180 ? -8.919 6.800 16.652 1.00 90.62 180 GLU A N 1
ATOM 1421 C CA . GLU A 1 180 ? -9.753 7.066 17.830 1.00 90.62 180 GLU A CA 1
ATOM 1422 C C . GLU A 1 180 ? -11.104 6.342 17.723 1.00 90.62 180 GLU A C 1
ATOM 1424 O O . GLU A 1 180 ? -11.511 5.670 18.667 1.00 90.62 180 GLU A O 1
ATOM 1429 N N . SER A 1 181 ? -11.744 6.368 16.549 1.00 88.56 181 SER A N 1
ATOM 1430 C CA . SER A 1 181 ? -12.995 5.633 16.304 1.00 88.56 181 SER A CA 1
ATOM 1431 C C . SER A 1 181 ? -12.816 4.117 16.442 1.00 88.56 181 SER A C 1
ATOM 1433 O O . SER A 1 181 ? -13.674 3.437 17.006 1.00 88.56 181 SER A O 1
ATOM 1435 N N . LEU A 1 182 ? -11.700 3.570 15.944 1.00 86.69 182 LEU A N 1
ATOM 1436 C CA . LEU A 1 182 ? -11.377 2.146 16.076 1.00 86.69 182 LEU A CA 1
ATOM 1437 C C . LEU A 1 182 ? -11.164 1.750 17.544 1.00 86.69 182 LEU A C 1
ATOM 1439 O O . LEU A 1 182 ? -11.681 0.726 17.989 1.00 86.69 182 LEU A O 1
ATOM 1443 N N . LEU A 1 183 ? -10.431 2.567 18.301 1.00 87.81 183 LEU A N 1
ATOM 1444 C CA . LEU A 1 183 ? -10.174 2.344 19.723 1.00 87.81 183 LEU A CA 1
ATOM 1445 C C . LEU A 1 183 ? -11.467 2.440 20.547 1.00 87.81 183 LEU A C 1
ATOM 1447 O O . LEU A 1 183 ? -11.733 1.566 21.373 1.00 87.81 183 LEU A O 1
ATOM 1451 N N . GLN A 1 184 ? -12.319 3.426 20.266 1.00 90.00 184 GLN A N 1
ATOM 1452 C CA . GLN A 1 184 ? -13.642 3.551 20.885 1.00 90.00 184 GLN A CA 1
ATOM 1453 C C . GLN A 1 184 ? -14.535 2.340 20.595 1.00 90.00 184 GLN A C 1
ATOM 1455 O O . GLN A 1 184 ? -15.203 1.845 21.501 1.00 90.00 184 GLN A O 1
ATOM 1460 N N . ALA A 1 185 ? -14.512 1.806 19.368 1.00 86.25 185 ALA A N 1
ATOM 1461 C CA . ALA A 1 185 ? -15.228 0.572 19.032 1.00 86.25 185 ALA A CA 1
ATOM 1462 C C . ALA A 1 185 ? -14.720 -0.651 19.825 1.00 86.25 185 ALA A C 1
ATOM 1464 O O . ALA A 1 185 ? -15.450 -1.628 19.984 1.00 86.25 185 ALA A O 1
ATOM 1465 N N . CYS A 1 186 ? -13.497 -0.578 20.358 1.00 83.31 186 CYS A N 1
ATOM 1466 C CA . CYS A 1 186 ? -12.911 -1.558 21.273 1.00 83.31 186 CYS A CA 1
ATOM 1467 C C . CYS A 1 186 ? -13.123 -1.203 22.763 1.00 83.31 186 CYS A C 1
ATOM 1469 O O . CYS A 1 186 ? -12.476 -1.798 23.622 1.00 83.31 186 CYS A O 1
ATOM 1471 N N . ASN A 1 187 ? -14.012 -0.254 23.084 1.00 88.69 187 ASN A N 1
ATOM 1472 C CA . ASN A 1 187 ? -14.272 0.274 24.432 1.00 88.69 187 ASN A CA 1
ATOM 1473 C C . ASN A 1 187 ? -13.068 0.953 25.110 1.00 88.69 187 ASN A C 1
ATOM 1475 O O . ASN A 1 187 ? -13.010 1.037 26.338 1.00 88.69 187 ASN A O 1
ATOM 1479 N N . VAL A 1 188 ? -12.112 1.466 24.333 1.00 88.44 188 VAL A N 1
ATOM 1480 C CA . VAL A 1 188 ? -11.053 2.328 24.869 1.00 88.44 188 VAL A CA 1
ATOM 1481 C C . VAL A 1 188 ? -11.626 3.741 25.064 1.00 88.44 188 VAL A C 1
ATOM 1483 O O . VAL A 1 188 ? -12.170 4.299 24.107 1.00 88.44 188 VAL A O 1
ATOM 1486 N N . PRO A 1 189 ? -11.529 4.340 26.267 1.00 86.25 189 PRO A N 1
ATOM 1487 C CA . PRO A 1 189 ? -12.019 5.695 26.509 1.00 86.25 189 PRO A CA 1
ATOM 1488 C C . PRO A 1 189 ? -11.319 6.721 25.613 1.00 86.25 189 PRO A C 1
ATOM 1490 O O . PRO A 1 189 ? -10.104 6.657 25.424 1.00 86.25 189 PRO A O 1
ATOM 1493 N N . SER A 1 190 ? -12.070 7.697 25.098 1.00 81.19 190 SER A N 1
ATOM 1494 C CA . SER A 1 190 ? -11.464 8.891 24.506 1.00 81.19 190 SER A CA 1
ATOM 1495 C C . SER A 1 190 ? -10.874 9.761 25.608 1.00 81.19 190 SER A C 1
ATOM 1497 O O . SER A 1 190 ? -11.568 10.078 26.575 1.00 81.19 190 SER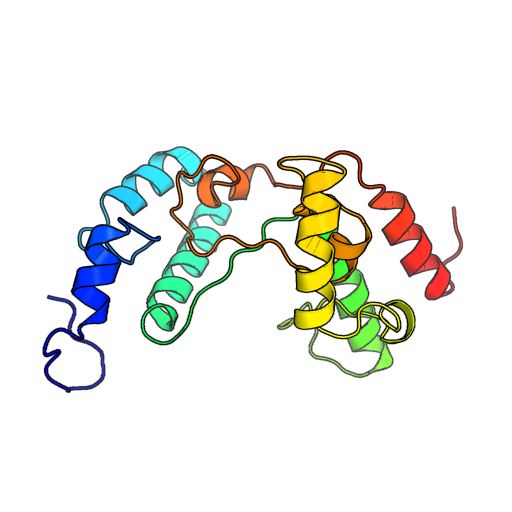 A O 1
ATOM 1499 N N . SER A 1 191 ? -9.609 10.132 25.437 1.00 66.81 191 SER A N 1
ATOM 1500 C CA . SER A 1 191 ? -8.932 11.194 26.188 1.00 66.81 191 SER A CA 1
ATOM 1501 C C . SER A 1 191 ? -9.477 12.572 25.850 1.00 66.81 191 SER A C 1
ATOM 1503 O O . SER A 1 191 ? -9.769 12.772 24.648 1.00 66.81 191 SER A O 1
#